Protein AF-B7PV74-F1 (afdb_monomer_lite)

Foldseek 3Di:
DQDDDPRNVVVVVVVVVVVVCVVVVLLVVLVVCLCVVPPDPLPVVLVVLLVLLLVLLVLLLVLLCQCQPAPVDPDPRDVVSNVVSVVSNVVSVSSNLSSVLSNQLSVVVVVPDDPDPVSNVVSVVVSVVVVVVCVVVVVVVLVVCCVPVNDNVSSVVVSVVSVVVSVVSVVVVVVVVVVVVVVVVVVVVVVD

Structure (mmCIF, N/CA/C/O backbone):
data_AF-B7PV74-F1
#
_entry.id   AF-B7PV74-F1
#
loop_
_atom_site.group_PDB
_atom_site.id
_atom_site.type_symbol
_atom_site.label_atom_id
_atom_site.label_alt_id
_atom_site.label_comp_id
_atom_site.label_asym_id
_atom_site.label_entity_id
_atom_site.label_seq_id
_atom_site.pdbx_PDB_ins_code
_atom_site.Cartn_x
_atom_site.Cartn_y
_atom_site.Cartn_z
_atom_site.occupancy
_atom_site.B_iso_or_equiv
_atom_site.auth_seq_id
_atom_site.auth_comp_id
_atom_site.auth_asym_id
_atom_site.auth_atom_id
_atom_site.pdbx_PDB_model_num
ATOM 1 N N . MET A 1 1 ? -22.052 -9.269 22.364 1.00 48.75 1 MET A N 1
ATOM 2 C CA . MET A 1 1 ? -21.437 -9.709 23.635 1.00 48.75 1 MET A CA 1
ATOM 3 C C . MET A 1 1 ? -20.381 -10.741 23.286 1.00 48.75 1 MET A C 1
ATOM 5 O O . MET A 1 1 ? -20.710 -11.711 22.616 1.00 48.75 1 MET A O 1
ATOM 9 N N . CYS A 1 2 ? -19.119 -10.477 23.613 1.00 55.50 2 CYS A N 1
ATOM 10 C CA . CYS A 1 2 ? -17.989 -11.348 23.288 1.00 55.50 2 CYS A CA 1
ATOM 11 C C . CYS A 1 2 ? -18.064 -12.606 24.172 1.00 55.50 2 CYS A C 1
ATOM 13 O O . CYS A 1 2 ? -18.281 -12.456 25.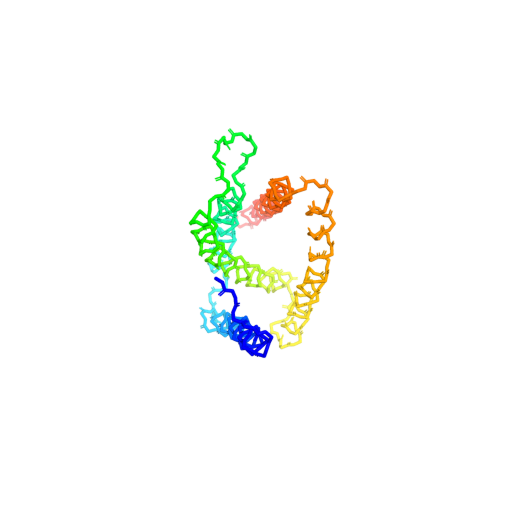377 1.00 55.50 2 CYS A O 1
ATOM 15 N N . PRO A 1 3 ? -17.914 -13.824 23.631 1.00 75.75 3 PRO A N 1
ATOM 16 C CA . PRO A 1 3 ? -17.969 -15.032 24.444 1.00 75.75 3 PRO A CA 1
ATOM 17 C C . PRO A 1 3 ? -16.736 -15.123 25.382 1.00 75.75 3 PRO A C 1
ATOM 19 O O . PRO A 1 3 ? -15.682 -14.574 25.052 1.00 75.75 3 PRO A O 1
ATOM 22 N N . PRO A 1 4 ? -16.832 -15.748 26.572 1.00 79.06 4 PRO A N 1
ATOM 23 C CA . PRO A 1 4 ? -15.793 -15.653 27.602 1.00 79.06 4 PRO A CA 1
ATOM 24 C C . PRO A 1 4 ? -14.456 -16.321 27.233 1.00 79.06 4 PRO A C 1
ATOM 26 O O . PRO A 1 4 ? -14.418 -17.457 26.750 1.00 79.06 4 PRO A O 1
ATOM 29 N N . GLY A 1 5 ? -13.359 -15.629 27.563 1.00 75.00 5 GLY A N 1
ATOM 30 C CA . GLY A 1 5 ? -11.991 -16.140 27.735 1.00 75.00 5 GLY A CA 1
ATOM 31 C C . GLY A 1 5 ? -11.443 -16.993 26.591 1.00 75.00 5 GLY A C 1
ATOM 32 O O . GLY A 1 5 ? -10.850 -16.479 25.646 1.00 75.00 5 GLY A O 1
ATOM 33 N N . ALA A 1 6 ? -11.625 -18.310 26.689 1.00 78.31 6 ALA A N 1
ATOM 34 C CA . ALA A 1 6 ? -11.073 -19.282 25.747 1.00 78.31 6 ALA A CA 1
ATOM 35 C C . ALA A 1 6 ? -11.695 -19.191 24.344 1.00 78.31 6 ALA A C 1
ATOM 37 O O . ALA A 1 6 ? -11.000 -19.376 23.349 1.00 78.31 6 ALA A O 1
ATOM 38 N N . SER A 1 7 ? -12.988 -18.871 24.248 1.00 83.88 7 SER A N 1
ATOM 39 C CA . SER A 1 7 ? -13.685 -18.772 22.956 1.00 83.88 7 SER A CA 1
ATOM 40 C C . SER A 1 7 ? -13.338 -17.478 22.216 1.00 83.88 7 SER A C 1
ATOM 42 O O . SER A 1 7 ? -13.118 -17.509 21.008 1.00 83.88 7 SER A O 1
ATOM 44 N N . PHE A 1 8 ? -13.179 -16.363 22.936 1.00 85.12 8 PHE A N 1
ATOM 45 C CA . PHE A 1 8 ? -12.633 -15.127 22.372 1.00 85.12 8 PHE A CA 1
ATOM 46 C C . PHE A 1 8 ? -11.174 -15.291 21.928 1.00 85.12 8 PHE A C 1
ATOM 48 O O . PHE A 1 8 ? -10.837 -14.907 20.812 1.00 85.12 8 PHE A O 1
ATOM 55 N N . LEU A 1 9 ? -10.324 -15.907 22.759 1.00 85.06 9 LEU A N 1
ATOM 56 C CA . LEU A 1 9 ? -8.925 -16.162 22.410 1.00 85.06 9 LEU A CA 1
ATOM 57 C C . LEU A 1 9 ? -8.809 -17.084 21.187 1.00 85.06 9 LEU A C 1
ATOM 59 O O . LEU A 1 9 ? -8.045 -16.789 20.271 1.00 85.06 9 LEU A O 1
ATOM 63 N N . GLY A 1 10 ? -9.605 -18.157 21.142 1.00 87.50 10 GLY A N 1
ATOM 64 C CA . GLY A 1 10 ? -9.655 -19.073 20.003 1.00 87.50 10 GLY A CA 1
ATOM 65 C C . GLY A 1 10 ? -10.078 -18.376 18.708 1.00 87.50 10 GLY A C 1
ATOM 66 O O . GLY A 1 10 ? -9.405 -18.519 17.689 1.00 87.50 10 GLY A O 1
ATOM 67 N N . LEU A 1 11 ? -11.137 -17.560 18.753 1.00 84.94 11 LEU A N 1
ATOM 68 C CA . LEU A 1 11 ? -11.588 -16.766 17.604 1.00 84.94 11 LEU A CA 1
ATOM 69 C C . LEU A 1 11 ? -10.548 -15.724 17.171 1.00 84.94 11 LEU A C 1
ATOM 71 O O . LEU A 1 11 ? -10.325 -15.550 15.974 1.00 84.94 11 LEU A O 1
ATOM 75 N N . ALA A 1 12 ? -9.883 -15.054 18.113 1.00 84.50 12 ALA A N 1
ATOM 76 C CA . ALA A 1 12 ? -8.851 -14.064 17.813 1.00 84.50 12 ALA A CA 1
ATOM 77 C C . ALA A 1 12 ? -7.628 -14.700 17.135 1.00 84.50 12 ALA A C 1
ATOM 79 O O . ALA A 1 12 ? -7.155 -14.186 16.122 1.00 84.50 12 ALA A O 1
ATOM 80 N N . ILE A 1 13 ? -7.153 -15.842 17.646 1.00 88.25 13 ILE A N 1
ATOM 81 C CA . ILE A 1 13 ? -6.048 -16.597 17.040 1.00 88.25 13 ILE A CA 1
ATOM 82 C C . ILE A 1 13 ? -6.442 -17.074 15.640 1.00 88.25 13 ILE A C 1
ATOM 84 O O . ILE A 1 13 ? -5.689 -16.857 14.694 1.00 88.25 13 ILE A O 1
ATOM 88 N N . ALA A 1 14 ? -7.635 -17.656 15.482 1.00 89.00 14 ALA A N 1
ATOM 89 C CA . ALA A 1 14 ? -8.126 -18.100 14.180 1.00 89.00 14 ALA A CA 1
ATOM 90 C C . ALA A 1 14 ? -8.193 -16.942 13.174 1.00 89.00 14 ALA A C 1
ATOM 92 O O . ALA A 1 14 ? -7.719 -17.071 12.049 1.00 89.00 14 ALA A O 1
ATOM 93 N N . THR A 1 15 ? -8.703 -15.784 13.599 1.00 86.50 15 THR A N 1
ATOM 94 C CA . THR A 1 15 ? -8.790 -14.589 12.750 1.00 86.50 15 THR A CA 1
ATOM 95 C C . THR A 1 15 ? -7.404 -14.103 12.332 1.00 86.50 15 THR A C 1
ATOM 97 O O . THR A 1 15 ? -7.195 -13.819 11.159 1.00 86.50 15 THR A O 1
ATOM 100 N N . ARG A 1 16 ? -6.429 -14.073 13.250 1.00 86.19 16 ARG A N 1
ATOM 101 C CA . ARG A 1 16 ? -5.050 -13.661 12.940 1.00 86.19 16 ARG A CA 1
ATOM 102 C C . ARG A 1 16 ? -4.330 -14.632 12.014 1.00 86.19 16 ARG A C 1
ATOM 104 O O . ARG A 1 16 ? -3.572 -14.193 11.155 1.00 86.19 16 ARG A O 1
ATOM 111 N N . ILE A 1 17 ? -4.581 -15.932 12.154 1.00 90.25 17 ILE A N 1
ATOM 112 C CA . ILE A 1 17 ? -4.057 -16.937 11.223 1.00 90.25 17 ILE A CA 1
ATOM 113 C C . ILE A 1 17 ? -4.659 -16.711 9.834 1.00 90.25 17 ILE A C 1
ATOM 115 O O . ILE A 1 17 ? -3.916 -16.646 8.860 1.00 90.25 17 ILE A O 1
ATOM 119 N N . VAL A 1 18 ? -5.980 -16.538 9.735 1.00 89.75 18 VAL A N 1
ATOM 120 C CA . VAL A 1 18 ? -6.667 -16.304 8.454 1.00 89.75 18 VAL A CA 1
ATOM 121 C C . VAL A 1 18 ? -6.202 -15.002 7.796 1.00 89.75 18 VAL A C 1
ATOM 123 O O . VAL A 1 18 ? -5.916 -14.996 6.603 1.00 89.75 18 VAL A O 1
ATOM 126 N N . GLU A 1 19 ? -6.063 -13.920 8.562 1.00 81.19 19 GLU A N 1
ATOM 127 C CA . GLU A 1 19 ? -5.534 -12.636 8.087 1.00 81.19 19 GLU A CA 1
ATOM 128 C C . GLU A 1 19 ? -4.088 -12.771 7.589 1.00 81.19 19 GLU A C 1
ATOM 130 O O . GLU A 1 19 ? -3.761 -12.302 6.498 1.00 81.19 19 GLU A O 1
ATOM 135 N N . GLY A 1 20 ? -3.229 -13.459 8.350 1.00 81.25 20 GLY A N 1
ATOM 136 C CA . GLY A 1 20 ? -1.836 -13.699 7.975 1.00 81.25 20 GLY A CA 1
ATOM 137 C C . GLY A 1 20 ? -1.708 -14.528 6.696 1.00 81.25 20 GLY A C 1
ATOM 138 O O . GLY A 1 20 ? -0.972 -14.149 5.785 1.00 81.25 20 GLY A O 1
ATOM 139 N N . VAL A 1 21 ? -2.475 -15.617 6.587 1.00 85.81 21 VAL A N 1
ATOM 140 C CA . VAL A 1 21 ? -2.527 -16.462 5.382 1.00 85.81 21 VAL A CA 1
ATOM 141 C C . VAL A 1 21 ? -3.060 -15.674 4.187 1.00 85.81 21 VAL A C 1
ATOM 143 O O . VAL A 1 21 ? -2.482 -15.747 3.104 1.00 85.81 21 VAL A O 1
ATOM 146 N N . GLY A 1 22 ? -4.120 -14.884 4.378 1.00 83.25 22 GLY A N 1
ATOM 147 C CA . GLY A 1 22 ? -4.691 -14.037 3.333 1.00 83.25 22 GLY A CA 1
ATOM 148 C C . GLY A 1 22 ? -3.698 -12.993 2.825 1.00 83.25 22 GLY A C 1
ATOM 149 O O . GLY A 1 22 ? -3.518 -12.852 1.618 1.00 83.25 22 GLY A O 1
ATOM 150 N N . THR A 1 23 ? -2.993 -12.320 3.734 1.00 80.50 23 THR A N 1
ATOM 151 C CA . THR A 1 23 ? -2.001 -11.288 3.392 1.00 80.50 23 THR A CA 1
ATOM 152 C C . THR A 1 23 ? -0.808 -11.883 2.641 1.00 80.50 23 THR A C 1
ATOM 154 O O . THR A 1 23 ? -0.388 -11.339 1.618 1.00 80.50 23 THR A O 1
ATOM 157 N N . ALA A 1 24 ? -0.299 -13.035 3.090 1.00 81.00 24 ALA A N 1
ATOM 158 C CA . ALA A 1 24 ? 0.802 -13.731 2.425 1.00 81.00 24 ALA A CA 1
ATOM 159 C C . ALA A 1 24 ? 0.393 -14.286 1.047 1.00 81.00 24 ALA A C 1
ATOM 161 O O . ALA A 1 24 ? 1.135 -14.151 0.069 1.00 81.00 24 ALA A O 1
ATOM 162 N N . GLY A 1 25 ? -0.803 -14.877 0.951 1.00 82.81 25 GLY A N 1
ATOM 163 C CA . GLY A 1 25 ? -1.360 -15.384 -0.302 1.00 82.81 25 GLY A CA 1
ATOM 164 C C . GLY A 1 25 ? -1.582 -14.269 -1.320 1.00 82.81 25 GLY A C 1
ATOM 165 O O . GLY A 1 25 ? -1.191 -14.408 -2.477 1.00 82.81 25 GLY A O 1
ATOM 166 N N . PHE A 1 26 ? -2.120 -13.133 -0.872 1.00 80.31 26 PHE A N 1
ATOM 167 C CA . PHE A 1 26 ? -2.277 -11.940 -1.694 1.00 80.31 26 PHE A CA 1
ATOM 168 C C . PHE A 1 26 ? -0.928 -11.445 -2.233 1.00 80.31 26 PHE A C 1
ATOM 170 O O . PHE A 1 26 ? -0.778 -11.304 -3.443 1.00 80.31 26 PHE A O 1
ATOM 177 N N . GLN A 1 27 ? 0.084 -11.259 -1.376 1.00 77.19 27 GLN A N 1
ATOM 178 C CA . GLN A 1 27 ? 1.416 -10.820 -1.820 1.00 77.19 27 GLN A CA 1
ATOM 179 C C . GLN A 1 27 ? 2.037 -11.778 -2.848 1.00 77.19 27 GLN A C 1
ATOM 181 O O . GLN A 1 27 ? 2.548 -11.339 -3.877 1.00 77.19 27 GLN A O 1
ATOM 186 N N . THR A 1 28 ? 1.935 -13.087 -2.612 1.00 79.69 28 THR A N 1
ATOM 187 C CA . THR A 1 28 ? 2.502 -14.113 -3.504 1.00 79.69 28 THR A CA 1
ATOM 188 C C . THR A 1 28 ? 1.787 -14.150 -4.859 1.00 79.69 28 THR A C 1
ATOM 190 O O . THR A 1 28 ? 2.433 -14.223 -5.909 1.00 79.69 28 THR A O 1
ATOM 193 N N . ALA A 1 29 ? 0.453 -14.060 -4.853 1.00 81.44 29 ALA A N 1
ATOM 194 C CA . ALA A 1 29 ? -0.353 -14.043 -6.070 1.00 81.44 29 ALA A CA 1
ATOM 195 C C . ALA A 1 29 ? -0.004 -12.839 -6.947 1.00 81.44 29 ALA A C 1
ATOM 197 O O . ALA A 1 29 ? 0.179 -12.986 -8.150 1.00 81.44 29 ALA A O 1
ATOM 198 N N . VAL A 1 30 ? 0.169 -11.665 -6.341 1.00 75.31 30 VAL A N 1
ATOM 199 C CA . VAL A 1 30 ? 0.532 -10.437 -7.051 1.00 75.31 30 VAL A CA 1
ATOM 200 C C . VAL A 1 30 ? 1.881 -10.563 -7.754 1.00 75.31 30 VAL A C 1
ATOM 202 O O . VAL A 1 30 ? 1.980 -10.229 -8.934 1.00 75.31 30 VAL A O 1
ATOM 205 N N . PHE A 1 31 ? 2.904 -11.090 -7.077 1.00 69.00 31 PHE A N 1
ATOM 206 C CA . PHE A 1 31 ? 4.222 -11.303 -7.688 1.00 69.00 31 PHE A CA 1
ATOM 207 C C . PHE A 1 31 ? 4.161 -12.283 -8.860 1.00 69.00 31 PHE A C 1
ATOM 209 O O . PHE A 1 31 ? 4.785 -12.050 -9.894 1.00 69.00 31 PHE A O 1
ATOM 216 N N . THR A 1 32 ? 3.350 -13.333 -8.724 1.00 75.31 32 THR A N 1
ATOM 217 C CA . THR A 1 32 ? 3.135 -14.329 -9.781 1.00 75.31 32 THR A CA 1
ATOM 218 C C . THR A 1 32 ? 2.392 -13.732 -10.977 1.00 75.31 32 THR A C 1
ATOM 220 O O . THR A 1 32 ? 2.793 -13.954 -12.114 1.00 75.31 32 THR A O 1
ATOM 223 N N . ILE A 1 33 ? 1.343 -12.939 -10.737 1.00 74.50 33 ILE A N 1
ATOM 224 C CA . ILE A 1 33 ? 0.564 -12.277 -11.792 1.00 74.50 33 ILE A CA 1
ATOM 225 C C . ILE A 1 33 ? 1.445 -11.298 -12.568 1.00 74.50 33 ILE A C 1
ATOM 227 O O . ILE A 1 33 ? 1.447 -11.326 -13.791 1.00 74.50 33 ILE A O 1
ATOM 231 N N . ILE A 1 34 ? 2.244 -10.473 -11.885 1.00 67.62 34 ILE A N 1
ATOM 232 C CA . ILE A 1 34 ? 3.149 -9.528 -12.558 1.00 67.62 34 ILE A CA 1
ATOM 233 C C . ILE A 1 34 ? 4.178 -10.276 -13.416 1.00 67.62 34 ILE A C 1
ATOM 235 O O . ILE A 1 34 ? 4.435 -9.862 -14.546 1.00 67.62 34 ILE A O 1
ATOM 239 N N . ALA A 1 35 ? 4.741 -11.372 -12.900 1.00 66.19 35 ALA A N 1
ATOM 240 C CA . ALA A 1 35 ? 5.688 -12.199 -13.643 1.00 66.19 35 ALA A CA 1
ATOM 241 C C . ALA A 1 35 ? 5.046 -12.885 -14.864 1.00 66.19 35 ALA A C 1
ATOM 243 O O . ALA A 1 35 ? 5.714 -13.074 -15.876 1.00 66.19 35 ALA A O 1
ATOM 244 N N . ALA A 1 36 ? 3.760 -13.242 -14.784 1.00 69.31 36 ALA A N 1
ATOM 245 C CA . ALA A 1 36 ? 3.033 -13.912 -15.860 1.00 69.31 36 ALA A CA 1
ATOM 246 C C . ALA A 1 36 ? 2.489 -12.952 -16.936 1.00 69.31 36 ALA A C 1
ATOM 248 O O . ALA A 1 36 ? 2.461 -13.310 -18.110 1.00 69.31 36 ALA A O 1
ATOM 249 N N . GLU A 1 37 ? 2.055 -11.747 -16.556 1.00 69.94 37 GLU A N 1
ATOM 250 C CA . GLU A 1 37 ? 1.377 -10.791 -17.448 1.00 69.94 37 GLU A CA 1
ATOM 251 C C . GLU A 1 37 ? 2.355 -10.036 -18.366 1.00 69.94 37 GLU A C 1
ATOM 253 O O . GLU A 1 37 ? 1.984 -9.587 -19.450 1.00 69.94 37 GLU A O 1
ATOM 258 N N . PHE A 1 38 ? 3.622 -9.891 -17.959 1.00 63.31 38 PHE A N 1
ATOM 259 C CA . PHE A 1 38 ? 4.599 -9.066 -18.680 1.00 63.31 38 PHE A CA 1
ATOM 260 C C . PHE A 1 38 ? 5.866 -9.817 -19.111 1.00 63.31 38 PHE A C 1
ATOM 262 O O . PHE A 1 38 ? 6.957 -9.418 -18.709 1.00 63.31 38 PHE A O 1
ATOM 269 N N . PRO A 1 39 ? 5.764 -10.854 -19.965 1.00 58.81 39 PRO A N 1
ATOM 270 C CA . PRO A 1 39 ? 6.944 -11.545 -20.472 1.00 58.81 39 PRO A CA 1
ATOM 271 C C . PRO A 1 39 ? 7.718 -10.742 -21.537 1.00 58.81 39 PRO A C 1
ATOM 273 O O . PRO A 1 39 ? 8.935 -10.858 -21.581 1.00 58.81 39 PRO A O 1
ATOM 276 N N . GLU A 1 40 ? 7.065 -9.910 -22.371 1.00 59.28 40 GLU A N 1
ATOM 277 C CA . GLU A 1 40 ? 7.760 -9.212 -23.484 1.00 59.28 40 GLU A CA 1
ATOM 278 C C . GLU A 1 40 ? 7.372 -7.732 -23.726 1.00 59.28 40 GLU A C 1
ATOM 280 O O . GLU A 1 40 ? 8.167 -6.984 -24.291 1.00 59.28 40 GLU A O 1
ATOM 285 N N . ASN A 1 41 ? 6.205 -7.242 -23.274 1.00 58.97 41 ASN A N 1
ATOM 286 C CA . ASN A 1 41 ? 5.748 -5.862 -23.547 1.00 58.97 41 ASN A CA 1
ATOM 287 C C . ASN A 1 41 ? 5.807 -4.955 -22.301 1.00 58.97 41 ASN A C 1
ATOM 289 O O . ASN A 1 41 ? 4.801 -4.610 -21.678 1.00 58.97 41 ASN A O 1
ATOM 293 N N . LEU A 1 42 ? 7.029 -4.562 -21.935 1.00 58.38 42 LEU A N 1
ATOM 294 C CA . LEU A 1 42 ? 7.343 -3.859 -20.683 1.00 58.38 42 LEU A CA 1
ATOM 295 C C . LEU A 1 42 ? 6.920 -2.372 -20.672 1.00 58.38 42 LEU A C 1
ATOM 297 O O . LEU A 1 42 ? 6.606 -1.819 -19.615 1.00 58.38 42 LEU A O 1
ATOM 301 N N . ALA A 1 43 ? 6.865 -1.719 -21.838 1.00 56.81 43 ALA A N 1
ATOM 302 C CA . ALA A 1 43 ? 6.656 -0.269 -21.942 1.00 56.81 43 ALA A CA 1
ATOM 303 C C . ALA A 1 43 ? 5.189 0.177 -21.773 1.00 56.81 43 ALA A C 1
ATOM 305 O O . ALA A 1 43 ? 4.917 1.179 -21.112 1.00 56.81 43 ALA A O 1
ATOM 306 N N . THR A 1 44 ? 4.225 -0.551 -22.344 1.00 63.94 44 THR A N 1
ATOM 307 C CA . THR A 1 44 ? 2.785 -0.257 -22.191 1.00 63.94 44 THR A CA 1
ATOM 308 C C . THR A 1 44 ? 2.330 -0.526 -20.769 1.00 63.94 44 THR A C 1
ATOM 310 O O . THR A 1 44 ? 1.676 0.307 -20.146 1.00 63.94 44 THR A O 1
ATOM 313 N N . ALA A 1 45 ? 2.766 -1.656 -20.227 1.00 65.19 45 ALA A N 1
ATOM 314 C CA . ALA A 1 45 ? 2.549 -2.053 -18.853 1.00 65.19 45 ALA A CA 1
ATOM 315 C C . ALA A 1 45 ? 2.910 -0.946 -17.854 1.00 65.19 45 ALA A C 1
ATOM 317 O O . ALA A 1 45 ? 2.141 -0.632 -16.944 1.00 65.19 45 ALA A O 1
ATOM 318 N N . TYR A 1 46 ? 4.088 -0.343 -18.039 1.00 66.94 46 TYR A N 1
ATOM 319 C CA . TYR A 1 46 ? 4.622 0.718 -17.192 1.00 66.94 46 TYR A CA 1
ATOM 320 C C . TYR A 1 46 ? 3.685 1.918 -17.070 1.00 66.94 46 TYR A C 1
ATOM 322 O O . TYR A 1 46 ? 3.456 2.408 -15.964 1.00 66.94 46 TYR A O 1
ATOM 330 N N . TYR A 1 47 ? 3.131 2.365 -18.198 1.00 66.62 47 TYR A N 1
ATOM 331 C CA . TYR A 1 47 ? 2.239 3.517 -18.233 1.00 66.62 47 TYR A CA 1
ATOM 332 C C . TYR A 1 47 ? 0.955 3.243 -17.442 1.00 66.62 47 TYR A C 1
ATOM 334 O O . TYR A 1 47 ? 0.598 4.019 -16.557 1.00 66.62 47 TYR A O 1
ATOM 342 N N . TYR A 1 48 ? 0.327 2.085 -17.665 1.00 73.50 48 TYR A N 1
ATOM 343 C CA . TYR A 1 48 ? -0.890 1.706 -16.945 1.00 73.50 48 TYR A CA 1
ATOM 344 C C . TYR A 1 48 ? -0.660 1.530 -15.442 1.00 73.50 48 TYR A C 1
ATOM 346 O O . TYR A 1 48 ? -1.507 1.917 -14.647 1.00 73.50 48 TYR A O 1
ATOM 354 N N . THR A 1 49 ? 0.490 1.004 -15.021 1.00 78.38 49 THR A N 1
ATOM 355 C CA . THR A 1 49 ? 0.773 0.788 -13.595 1.00 78.38 49 THR A CA 1
ATOM 356 C C . THR A 1 49 ? 0.853 2.085 -12.791 1.00 78.38 49 THR A C 1
ATOM 358 O O . THR A 1 49 ? 0.405 2.109 -11.647 1.00 78.38 49 THR A O 1
ATOM 361 N N . LYS A 1 50 ? 1.377 3.173 -13.368 1.00 78.75 50 LYS A N 1
ATOM 362 C CA . LYS A 1 50 ? 1.451 4.470 -12.675 1.00 78.75 50 LYS A CA 1
ATOM 363 C C . LYS A 1 50 ? 0.077 5.113 -12.516 1.00 78.75 50 LYS A C 1
ATOM 365 O O . LYS A 1 50 ? -0.258 5.561 -11.423 1.00 78.75 50 LYS A O 1
ATOM 370 N N . GLU A 1 51 ? -0.736 5.079 -13.567 1.00 80.69 51 GLU A N 1
ATOM 371 C CA . GLU A 1 51 ? -2.113 5.581 -13.519 1.00 80.69 51 GLU A CA 1
ATOM 372 C C . GLU A 1 51 ? -2.975 4.762 -12.544 1.00 80.69 51 GLU A C 1
ATOM 374 O O . GLU A 1 51 ? -3.683 5.324 -11.708 1.00 80.69 51 GLU A O 1
ATOM 379 N N . LEU A 1 52 ? -2.851 3.430 -12.564 1.00 84.75 52 LEU A N 1
ATOM 380 C CA . LEU A 1 52 ? -3.556 2.543 -11.633 1.00 84.75 52 LEU A CA 1
ATOM 381 C C . LEU A 1 52 ? -3.137 2.768 -10.175 1.00 84.75 52 LEU A C 1
ATOM 383 O O . LEU A 1 52 ? -3.989 2.686 -9.292 1.00 84.75 52 LEU A O 1
ATOM 387 N N . ALA A 1 53 ? -1.867 3.097 -9.913 1.00 86.12 53 ALA A N 1
ATOM 388 C CA . ALA A 1 53 ? -1.412 3.459 -8.572 1.00 86.12 53 ALA A CA 1
ATOM 389 C C . ALA A 1 53 ? -2.123 4.720 -8.064 1.00 86.12 53 ALA A C 1
ATOM 391 O O . ALA A 1 53 ? -2.623 4.733 -6.942 1.00 86.12 53 ALA A O 1
ATOM 392 N N . ILE A 1 54 ? -2.220 5.761 -8.897 1.00 85.75 54 ILE A N 1
ATOM 393 C CA . ILE A 1 54 ? -2.900 7.011 -8.532 1.00 85.75 54 ILE A CA 1
ATOM 394 C C . ILE A 1 54 ? -4.386 6.743 -8.276 1.00 85.75 54 ILE A C 1
ATOM 396 O O . ILE A 1 54 ? -4.913 7.163 -7.246 1.00 85.75 54 ILE A O 1
ATOM 400 N N . VAL A 1 55 ? -5.050 5.985 -9.155 1.00 89.69 55 VAL A N 1
ATOM 401 C CA . VAL A 1 55 ? -6.458 5.599 -8.974 1.00 89.69 55 VAL A CA 1
ATOM 402 C C . VAL A 1 55 ? -6.648 4.822 -7.666 1.00 89.69 55 VAL A C 1
ATOM 404 O O . VAL A 1 55 ? -7.521 5.176 -6.873 1.00 89.69 55 VAL A O 1
ATOM 407 N N . ALA A 1 56 ? -5.803 3.831 -7.375 1.00 90.06 56 ALA A N 1
ATOM 408 C CA . ALA A 1 56 ? -5.868 3.065 -6.129 1.00 90.06 56 ALA A CA 1
ATOM 409 C C . ALA A 1 56 ? -5.681 3.951 -4.883 1.00 90.06 56 ALA A C 1
ATOM 411 O O . ALA A 1 56 ? -6.444 3.834 -3.921 1.00 90.06 56 ALA A O 1
ATOM 412 N N . CYS A 1 57 ? -4.747 4.906 -4.921 1.00 88.31 57 CYS A N 1
ATOM 413 C CA . CYS A 1 57 ? -4.552 5.862 -3.832 1.00 88.31 57 CYS A CA 1
ATOM 414 C C . CYS A 1 57 ? -5.750 6.814 -3.656 1.00 88.31 57 CYS A C 1
ATOM 416 O O . CYS A 1 57 ? -6.132 7.114 -2.527 1.00 88.31 57 CYS A O 1
ATOM 418 N N . THR A 1 58 ? -6.415 7.246 -4.735 1.00 89.00 58 THR A N 1
ATOM 419 C CA . THR A 1 58 ? -7.643 8.060 -4.609 1.00 89.00 58 THR A CA 1
ATOM 420 C C . THR A 1 58 ? -8.799 7.280 -3.975 1.00 89.00 58 THR A C 1
ATOM 422 O O . THR A 1 58 ? -9.539 7.833 -3.157 1.00 89.00 58 THR A O 1
ATOM 425 N N . ILE A 1 59 ? -8.916 5.982 -4.279 1.00 90.81 59 ILE A N 1
ATOM 426 C CA . ILE A 1 59 ? -9.885 5.077 -3.645 1.00 90.81 59 ILE A CA 1
ATOM 427 C C . ILE A 1 59 ? -9.570 4.925 -2.148 1.00 90.81 59 ILE A C 1
ATOM 429 O O . ILE A 1 59 ? -10.482 4.985 -1.318 1.00 90.81 59 ILE A O 1
ATOM 433 N N . LEU A 1 60 ? -8.289 4.810 -1.780 1.00 91.00 60 LEU A N 1
ATOM 434 C CA . LEU A 1 60 ? -7.852 4.783 -0.380 1.00 91.00 60 LEU A CA 1
ATOM 435 C C . LEU A 1 60 ? -8.201 6.080 0.358 1.00 91.00 60 LEU A C 1
ATOM 437 O O . LEU A 1 60 ? -8.783 6.016 1.442 1.00 91.00 60 LEU A O 1
ATOM 441 N N . CYS A 1 61 ? -7.948 7.251 -0.231 1.00 88.50 61 CYS A N 1
ATOM 442 C CA . CYS A 1 61 ? -8.352 8.527 0.363 1.00 88.50 61 CYS A CA 1
ATOM 443 C C . CYS A 1 61 ? -9.865 8.600 0.601 1.00 88.50 61 CYS A C 1
ATOM 445 O O . CYS A 1 61 ? -10.292 9.013 1.679 1.00 88.50 61 CYS A O 1
ATOM 447 N N . ALA A 1 62 ? -10.678 8.156 -0.364 1.00 88.00 62 ALA A N 1
ATOM 448 C CA . ALA A 1 62 ? -12.128 8.100 -0.198 1.00 88.00 62 ALA A CA 1
ATOM 449 C C . ALA A 1 62 ? -12.525 7.172 0.964 1.00 88.00 62 ALA A C 1
ATOM 451 O O . ALA A 1 62 ? -13.346 7.546 1.802 1.00 88.00 62 ALA A O 1
ATOM 452 N N . SER A 1 63 ? -11.895 5.998 1.070 1.00 87.94 63 SER A N 1
ATOM 453 C CA . SER A 1 63 ? -12.147 5.056 2.166 1.00 87.94 63 SER A CA 1
ATOM 454 C C . SER A 1 63 ? -11.764 5.618 3.542 1.00 87.94 63 SER A C 1
ATOM 456 O O . SER A 1 63 ? -12.534 5.477 4.489 1.00 87.94 63 SER A O 1
ATOM 458 N N . LEU A 1 64 ? -10.639 6.333 3.658 1.00 86.56 64 LEU A N 1
ATOM 459 C CA . LEU A 1 64 ? -10.199 6.967 4.907 1.00 86.56 64 LEU A CA 1
ATOM 460 C C . LEU A 1 64 ? -11.101 8.137 5.321 1.00 86.56 64 LEU A C 1
ATOM 462 O O . LEU A 1 64 ? -11.323 8.342 6.515 1.00 86.56 64 LEU A O 1
ATOM 466 N N . LEU A 1 65 ? -11.677 8.855 4.351 1.00 84.19 65 LEU A N 1
ATOM 467 C CA . LEU A 1 65 ? -12.675 9.900 4.595 1.00 84.19 65 LEU A CA 1
ATOM 468 C C . LEU A 1 65 ? -13.978 9.327 5.190 1.00 84.19 65 LEU A C 1
ATOM 470 O O . LEU A 1 65 ? -14.639 9.985 5.994 1.00 84.19 65 LEU A O 1
ATOM 474 N N . LEU A 1 66 ? -14.338 8.101 4.791 1.00 81.62 66 LEU A N 1
ATOM 475 C CA . LEU A 1 66 ? -15.499 7.346 5.281 1.00 81.62 66 LEU A CA 1
ATOM 476 C C . LEU A 1 66 ? -15.232 6.635 6.623 1.00 81.62 66 LEU A C 1
ATOM 478 O O . LEU A 1 66 ? -16.161 6.473 7.417 1.00 81.62 66 LEU A O 1
ATOM 482 N N . LEU A 1 67 ? -13.985 6.218 6.884 1.00 82.50 67 LEU A N 1
ATOM 483 C CA . LEU A 1 67 ? -13.586 5.439 8.066 1.00 82.50 67 LEU A CA 1
ATOM 484 C C . LEU A 1 67 ? -13.744 6.229 9.373 1.00 82.50 67 LEU A C 1
ATOM 486 O O . LEU A 1 67 ? -14.270 5.716 10.359 1.00 82.50 67 LEU A O 1
ATOM 490 N N . GLY A 1 68 ? -13.322 7.490 9.371 1.00 73.88 68 GLY A N 1
ATOM 491 C CA . GLY A 1 68 ? -13.647 8.452 10.414 1.00 73.88 68 GLY A CA 1
ATOM 492 C C . GLY A 1 68 ? -14.194 9.692 9.726 1.00 73.88 68 GLY A C 1
ATOM 493 O O . GLY A 1 68 ? -13.395 10.384 9.093 1.00 73.88 68 GLY A O 1
ATOM 494 N N . PRO A 1 69 ? -15.514 9.972 9.800 1.00 64.25 69 PRO A N 1
ATOM 495 C CA . PRO A 1 69 ? -16.097 11.098 9.090 1.00 64.25 69 PRO A CA 1
ATOM 496 C C . PRO A 1 69 ? -15.311 12.347 9.466 1.00 64.25 69 PRO A C 1
ATOM 498 O O . PRO A 1 69 ? -15.199 12.676 10.656 1.00 64.25 69 PRO A O 1
ATOM 501 N N . ALA A 1 70 ? -14.719 12.988 8.452 1.00 63.38 70 ALA A N 1
ATOM 502 C CA . ALA A 1 70 ? -13.903 14.181 8.627 1.00 63.38 70 ALA A CA 1
ATOM 503 C C . ALA A 1 70 ? -14.623 15.151 9.580 1.00 63.38 70 ALA A C 1
ATOM 505 O O . ALA A 1 70 ? -15.854 15.199 9.576 1.00 63.38 70 ALA A O 1
ATOM 506 N N . PRO A 1 71 ? -13.914 15.924 10.415 1.00 60.09 71 PRO A N 1
ATOM 507 C CA . PRO A 1 71 ? -14.539 16.816 11.396 1.00 60.09 71 PRO A CA 1
ATOM 508 C C . PRO A 1 71 ? -15.526 17.825 10.791 1.00 60.09 71 PRO A C 1
ATOM 510 O O . PRO A 1 71 ? -16.350 18.378 11.509 1.00 60.09 71 PRO A O 1
ATOM 513 N N . PHE A 1 72 ? -15.484 18.008 9.470 1.00 62.78 72 PHE A N 1
ATOM 514 C CA . PHE A 1 72 ? -16.421 18.798 8.675 1.00 62.78 72 PHE A CA 1
ATOM 515 C C . PHE A 1 72 ? -17.782 18.116 8.410 1.00 62.78 72 PHE A C 1
ATOM 517 O O . PHE A 1 72 ? -18.726 18.785 8.003 1.00 62.78 72 PHE A O 1
ATOM 524 N N . LEU A 1 73 ? -17.911 16.805 8.642 1.00 60.41 73 LEU A N 1
ATOM 525 C CA . LEU A 1 73 ? -19.147 16.025 8.523 1.00 60.41 73 LEU A CA 1
ATOM 526 C C . LEU A 1 73 ? -19.712 15.712 9.928 1.00 60.41 73 LEU A C 1
ATOM 528 O O . LEU A 1 73 ? -19.147 14.875 10.646 1.00 60.41 73 LEU A O 1
ATOM 532 N N . PRO A 1 74 ? -20.845 16.319 10.335 1.00 63.47 74 PRO A N 1
ATOM 533 C CA . PRO A 1 74 ? -21.476 16.120 11.647 1.00 63.47 74 PRO A CA 1
ATOM 534 C C . PRO A 1 74 ? -22.254 14.790 11.748 1.00 63.47 74 PRO A C 1
ATOM 536 O O . PRO A 1 74 ? -23.369 14.738 12.254 1.00 63.47 74 PRO A O 1
ATOM 539 N N . MET A 1 75 ? -21.678 13.691 11.257 1.00 61.12 75 MET A N 1
ATOM 540 C CA . MET A 1 75 ? -22.248 12.342 11.355 1.00 61.12 75 MET A CA 1
ATOM 541 C C . MET A 1 75 ? -21.576 11.577 12.500 1.00 61.12 75 MET A C 1
ATOM 543 O O . MET A 1 75 ? -20.346 11.548 12.526 1.00 61.12 75 MET A O 1
ATOM 547 N N . PRO A 1 76 ? -22.305 10.949 13.438 1.00 66.62 76 PRO A N 1
ATOM 548 C CA . PRO A 1 76 ? -21.699 10.091 14.457 1.00 66.62 76 PRO A CA 1
ATOM 549 C C . PRO A 1 76 ? -21.006 8.878 13.813 1.00 66.62 76 PRO A C 1
ATOM 551 O O . PRO A 1 76 ? -21.440 8.384 12.774 1.00 66.62 76 PRO A O 1
ATOM 554 N N . THR A 1 77 ? -19.919 8.394 14.420 1.00 65.88 77 THR A N 1
ATOM 555 C CA . THR A 1 77 ? -19.187 7.197 13.969 1.00 65.88 77 THR A CA 1
ATOM 556 C C . THR A 1 77 ? -20.076 5.964 14.106 1.00 65.88 77 THR A C 1
ATOM 558 O O . THR A 1 77 ? -20.205 5.400 15.193 1.00 65.88 77 THR A O 1
ATOM 561 N N . ALA A 1 78 ? -20.722 5.568 13.012 1.00 76.12 78 ALA A N 1
ATOM 562 C CA . ALA A 1 78 ? -21.590 4.405 12.964 1.00 76.12 78 ALA A CA 1
ATOM 563 C C . ALA A 1 78 ? -20.816 3.183 12.457 1.00 76.12 78 ALA A C 1
ATOM 565 O O . ALA A 1 78 ? -20.033 3.266 11.517 1.00 76.12 78 AL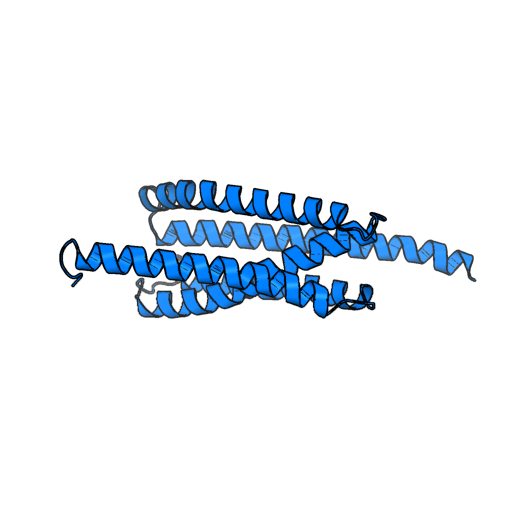A A O 1
ATOM 566 N N . VAL A 1 79 ? -21.061 2.015 13.050 1.00 81.50 79 VAL A N 1
ATOM 567 C CA . VAL A 1 79 ? -20.316 0.788 12.715 1.00 81.50 79 VAL A CA 1
ATOM 568 C C . VAL A 1 79 ? -20.495 0.393 11.242 1.00 81.50 79 VAL A C 1
ATOM 570 O O . VAL A 1 79 ? -19.561 -0.096 10.614 1.00 81.50 79 VAL A O 1
ATOM 573 N N . TRP A 1 80 ? -21.667 0.661 10.657 1.00 82.00 80 TRP A N 1
ATOM 574 C CA . TRP A 1 80 ? -21.940 0.348 9.251 1.00 82.00 80 TRP A CA 1
ATOM 575 C C . TRP A 1 80 ? -21.044 1.139 8.285 1.00 82.00 80 TRP A C 1
ATOM 577 O O . TRP A 1 80 ? -20.604 0.583 7.281 1.00 82.00 80 TRP A O 1
ATOM 587 N N . SER A 1 81 ? -20.722 2.405 8.589 1.00 81.44 81 SER A N 1
ATOM 588 C CA . SER A 1 81 ? -19.861 3.216 7.720 1.00 81.44 81 SER A CA 1
ATOM 589 C C . SER A 1 81 ? -18.424 2.706 7.757 1.00 81.44 81 SER A C 1
ATOM 591 O O . SER A 1 81 ? -17.760 2.667 6.726 1.00 81.44 81 SER A O 1
ATOM 593 N N . VAL A 1 82 ? -17.978 2.224 8.921 1.00 84.50 82 VAL A N 1
ATOM 594 C CA . VAL A 1 82 ? -16.670 1.583 9.096 1.00 84.50 82 VAL A CA 1
ATOM 595 C C . VAL A 1 82 ? -16.579 0.284 8.290 1.00 84.50 82 VAL A C 1
ATOM 597 O O . VAL A 1 82 ? -15.565 0.052 7.643 1.00 84.50 82 VAL A O 1
ATOM 600 N N . MET A 1 83 ? -17.633 -0.540 8.260 1.00 86.62 83 MET A N 1
ATOM 601 C CA . MET A 1 83 ? -17.644 -1.772 7.453 1.00 86.62 83 MET A CA 1
ATOM 602 C C . MET A 1 83 ? -17.487 -1.480 5.956 1.00 86.62 83 MET A C 1
ATOM 604 O O . MET A 1 83 ? -16.670 -2.108 5.285 1.00 86.62 83 MET A O 1
ATOM 608 N N . VAL A 1 84 ? -18.236 -0.500 5.440 1.00 87.38 84 VAL A N 1
ATOM 609 C CA . VAL A 1 84 ? -18.138 -0.081 4.032 1.00 87.38 84 VAL A CA 1
ATOM 610 C C . VAL A 1 84 ? -16.761 0.519 3.739 1.00 87.38 84 VAL A C 1
ATOM 612 O O . VAL A 1 84 ? -16.145 0.175 2.733 1.00 87.38 84 VAL A O 1
ATOM 615 N N . ALA A 1 85 ? -16.242 1.361 4.636 1.00 89.12 85 ALA A N 1
ATOM 616 C CA . ALA A 1 85 ? -14.914 1.949 4.504 1.00 89.12 85 ALA A CA 1
ATOM 617 C C . ALA A 1 85 ? -13.813 0.882 4.455 1.00 89.12 85 ALA A C 1
ATOM 619 O O . ALA A 1 85 ? -12.956 0.947 3.582 1.00 89.12 85 ALA A O 1
ATOM 620 N N . LEU A 1 86 ? -13.856 -0.125 5.333 1.00 87.31 86 LEU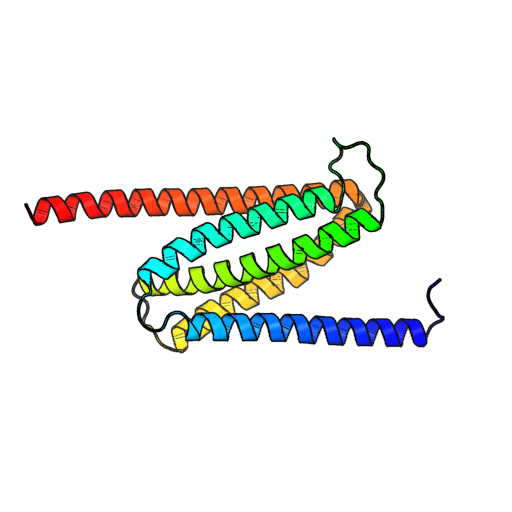 A N 1
ATOM 621 C CA . LEU A 1 86 ? -12.881 -1.220 5.364 1.00 87.31 86 LEU A CA 1
ATOM 622 C C . LEU A 1 86 ? -12.933 -2.089 4.103 1.00 87.31 86 LEU A C 1
ATOM 624 O O . LEU A 1 86 ? -11.885 -2.499 3.607 1.00 87.31 86 LEU A O 1
ATOM 628 N N . ALA A 1 87 ? -14.127 -2.337 3.555 1.00 89.88 87 ALA A N 1
ATOM 629 C CA . ALA A 1 87 ? -14.262 -3.054 2.290 1.00 89.88 87 ALA A CA 1
ATOM 630 C C . ALA A 1 87 ? -13.577 -2.289 1.146 1.00 89.88 87 ALA A C 1
ATOM 632 O O . ALA A 1 87 ? -12.751 -2.855 0.432 1.00 89.88 87 ALA A O 1
ATOM 633 N N . ILE A 1 88 ? -13.856 -0.987 1.014 1.00 90.00 88 ILE A N 1
ATOM 634 C CA . ILE A 1 88 ? -13.239 -0.128 -0.011 1.00 90.00 88 ILE A CA 1
ATOM 635 C C . ILE A 1 88 ? -11.725 -0.001 0.222 1.00 90.00 88 ILE A C 1
ATOM 637 O O . ILE A 1 88 ? -10.949 -0.062 -0.731 1.00 90.00 88 ILE A O 1
ATOM 641 N N . PHE A 1 89 ? -11.299 0.122 1.481 1.00 90.12 89 PHE A N 1
ATOM 642 C CA . PHE A 1 89 ? -9.890 0.190 1.861 1.00 90.12 89 PHE A CA 1
ATOM 643 C C . PHE A 1 89 ? -9.129 -1.062 1.414 1.00 90.12 89 PHE A C 1
ATOM 645 O O . PHE A 1 89 ? -8.043 -0.932 0.861 1.00 90.12 89 PHE A O 1
ATOM 652 N N . GLY A 1 90 ? -9.709 -2.258 1.572 1.00 87.31 90 GLY A N 1
ATOM 653 C CA . GLY A 1 90 ? -9.098 -3.508 1.107 1.00 87.31 90 GLY A CA 1
ATOM 654 C C . GLY A 1 90 ? -8.903 -3.563 -0.413 1.00 87.31 90 GLY A C 1
ATOM 655 O O . GLY A 1 90 ? -7.843 -3.970 -0.891 1.00 87.31 90 GLY A O 1
ATOM 656 N N . PHE A 1 91 ? -9.887 -3.090 -1.187 1.00 86.06 91 PHE A N 1
ATOM 657 C CA . PHE A 1 91 ? -9.745 -2.974 -2.644 1.00 86.06 91 PHE A CA 1
ATOM 658 C C . PHE A 1 91 ? -8.645 -1.978 -3.034 1.00 86.06 91 PHE A C 1
ATOM 660 O O . PHE A 1 91 ? -7.812 -2.275 -3.892 1.00 86.06 91 PHE A O 1
ATOM 667 N N . GLY A 1 92 ? -8.612 -0.815 -2.379 1.00 86.56 92 GLY A N 1
ATOM 668 C CA . GLY A 1 92 ? -7.595 0.206 -2.616 1.00 86.56 92 GLY A CA 1
ATOM 669 C C . GLY A 1 92 ? -6.186 -0.262 -2.239 1.00 86.56 92 GLY A C 1
ATOM 670 O O . GLY A 1 92 ? -5.262 -0.141 -3.041 1.00 86.56 92 GLY A O 1
ATOM 671 N N . SER A 1 93 ? -6.015 -0.873 -1.061 1.00 86.25 93 SER A N 1
ATOM 672 C CA . SER A 1 93 ? -4.710 -1.344 -0.581 1.00 86.25 93 SER A CA 1
ATOM 673 C C . SER A 1 93 ? -4.128 -2.416 -1.492 1.00 86.25 93 SER A C 1
ATOM 675 O O . SER A 1 93 ? -2.923 -2.419 -1.748 1.00 86.25 93 SER A O 1
ATOM 677 N N . GLY A 1 94 ? -4.982 -3.302 -2.017 1.00 83.12 94 GLY A N 1
ATOM 678 C CA . GLY A 1 94 ? -4.560 -4.319 -2.967 1.00 83.12 94 GLY A CA 1
ATOM 679 C C . GLY A 1 94 ? -3.970 -3.705 -4.237 1.00 83.12 94 GLY A C 1
ATOM 680 O O . GLY A 1 94 ? -2.855 -4.050 -4.630 1.00 83.12 94 GLY A O 1
ATOM 681 N N . GLY A 1 95 ? -4.673 -2.736 -4.831 1.00 83.25 95 GLY A N 1
ATOM 682 C CA . GLY A 1 95 ? -4.201 -2.022 -6.019 1.00 83.25 95 GLY A CA 1
ATOM 683 C C . GLY A 1 95 ? -2.883 -1.282 -5.783 1.00 83.25 95 GLY A C 1
ATOM 684 O O . GLY A 1 95 ? -1.956 -1.399 -6.588 1.00 83.25 95 GLY A O 1
ATOM 685 N N . THR A 1 96 ? -2.754 -0.581 -4.656 1.00 85.88 96 THR A N 1
ATOM 686 C CA . THR A 1 96 ? -1.553 0.204 -4.341 1.00 85.88 96 THR A CA 1
ATOM 687 C C . THR A 1 96 ? -0.320 -0.674 -4.145 1.00 85.88 96 THR A C 1
ATOM 689 O O . THR A 1 96 ? 0.749 -0.340 -4.660 1.00 85.88 96 THR A O 1
ATOM 692 N N . ILE A 1 97 ? -0.449 -1.815 -3.457 1.00 84.75 97 ILE A N 1
ATOM 693 C CA . ILE A 1 97 ? 0.666 -2.753 -3.243 1.00 84.75 97 ILE A CA 1
ATOM 694 C C . ILE A 1 97 ? 1.143 -3.329 -4.582 1.00 84.75 97 ILE A C 1
ATOM 696 O O . ILE A 1 97 ? 2.341 -3.297 -4.865 1.00 84.75 97 ILE A O 1
ATOM 700 N N . VAL A 1 98 ? 0.215 -3.785 -5.430 1.00 83.06 98 VAL A N 1
ATOM 701 C CA . VAL A 1 98 ? 0.522 -4.335 -6.763 1.00 83.06 98 VAL A CA 1
ATOM 702 C C . VAL A 1 98 ? 1.242 -3.311 -7.626 1.00 83.06 98 VAL A C 1
ATOM 704 O O . VAL A 1 98 ? 2.297 -3.600 -8.194 1.00 83.06 98 VAL A O 1
ATOM 707 N N . CYS A 1 99 ? 0.680 -2.105 -7.723 1.00 84.81 99 CYS A N 1
ATOM 708 C CA . CYS A 1 99 ? 1.191 -1.099 -8.640 1.00 84.81 99 CYS A 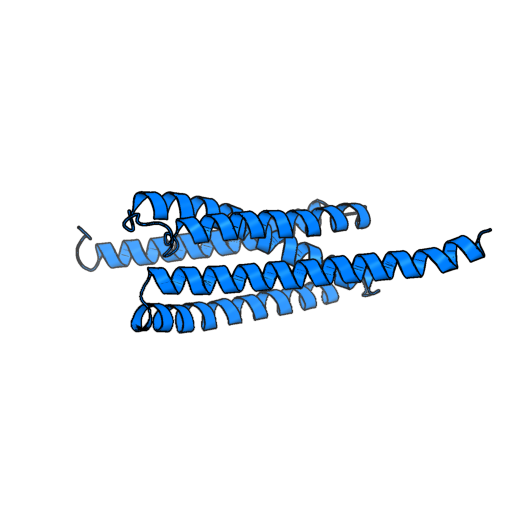CA 1
ATOM 709 C C . CYS A 1 99 ? 2.535 -0.532 -8.174 1.00 84.81 99 CYS A C 1
ATOM 711 O O . CYS A 1 99 ? 3.426 -0.326 -8.996 1.00 84.81 99 CYS A O 1
ATOM 713 N N . SER A 1 100 ? 2.716 -0.345 -6.863 1.00 84.81 100 SER A N 1
ATOM 714 C CA . SER A 1 100 ? 3.994 0.101 -6.294 1.00 84.81 100 SER A CA 1
ATOM 715 C C . SER A 1 100 ? 5.094 -0.924 -6.542 1.00 84.81 100 SER A C 1
ATOM 717 O O . SER A 1 100 ? 6.202 -0.563 -6.939 1.00 84.81 100 SER A O 1
ATOM 719 N N . PHE A 1 101 ? 4.777 -2.209 -6.364 1.00 80.94 101 PHE A N 1
ATOM 720 C CA . PHE A 1 101 ? 5.726 -3.285 -6.603 1.00 80.94 101 PHE A CA 1
ATOM 721 C C . PHE A 1 101 ? 6.096 -3.380 -8.088 1.00 80.94 101 PHE A C 1
ATOM 723 O O . PHE A 1 101 ? 7.266 -3.236 -8.436 1.00 80.94 101 PHE A O 1
ATOM 730 N N . ALA A 1 102 ? 5.106 -3.513 -8.978 1.00 79.75 102 ALA A N 1
ATOM 731 C CA . ALA A 1 102 ? 5.317 -3.597 -10.426 1.00 79.75 102 ALA A CA 1
ATOM 732 C C . ALA A 1 102 ? 6.046 -2.367 -10.998 1.00 79.75 102 ALA A C 1
ATOM 734 O O . ALA A 1 102 ? 6.913 -2.500 -11.864 1.00 79.75 102 ALA A O 1
ATOM 735 N N . GLY A 1 103 ? 5.717 -1.169 -10.507 1.00 80.69 103 GLY A N 1
ATOM 736 C CA . GLY A 1 103 ? 6.376 0.071 -10.908 1.00 80.69 103 GLY A CA 1
ATOM 737 C C . GLY A 1 103 ? 7.855 0.098 -10.521 1.00 80.69 103 GLY A C 1
ATOM 738 O O . GLY A 1 103 ? 8.684 0.498 -11.334 1.00 80.69 103 GLY A O 1
ATOM 739 N N . SER A 1 104 ? 8.198 -0.388 -9.324 1.00 82.50 104 SER A N 1
ATOM 740 C CA . SER A 1 104 ? 9.570 -0.361 -8.806 1.00 82.50 104 SER A CA 1
ATOM 741 C C . SER A 1 104 ? 10.534 -1.260 -9.595 1.00 82.50 104 SER A C 1
ATOM 743 O O . SER A 1 104 ? 11.651 -0.830 -9.898 1.00 82.50 104 SER A O 1
ATOM 745 N N . PHE A 1 105 ? 10.109 -2.460 -10.023 1.00 79.50 105 PHE A N 1
ATOM 746 C CA . PHE A 1 105 ? 10.942 -3.298 -10.907 1.00 79.50 105 PHE A CA 1
ATOM 747 C C . PHE A 1 105 ? 11.198 -2.619 -12.237 1.00 79.50 105 PHE A C 1
ATOM 749 O O . PHE A 1 105 ? 12.338 -2.549 -12.685 1.00 79.50 105 PHE A O 1
ATOM 756 N N . ARG A 1 106 ? 10.150 -2.074 -12.853 1.00 76.44 106 ARG A N 1
ATOM 757 C CA . ARG A 1 106 ? 10.269 -1.453 -14.172 1.00 76.44 106 ARG A CA 1
ATOM 758 C C . ARG A 1 106 ? 11.117 -0.198 -14.140 1.00 76.44 106 ARG A C 1
ATOM 760 O O . ARG A 1 106 ? 11.965 -0.041 -15.002 1.00 76.44 106 ARG A O 1
ATOM 767 N N . ASP A 1 107 ? 10.965 0.643 -13.118 1.00 79.50 107 ASP A N 1
ATOM 768 C CA . ASP A 1 107 ? 11.850 1.796 -12.925 1.00 79.50 107 ASP A CA 1
ATOM 769 C C . ASP A 1 107 ? 13.316 1.364 -12.724 1.00 79.50 107 ASP A C 1
ATOM 771 O O . ASP A 1 107 ? 14.226 2.115 -13.073 1.00 79.50 107 ASP A O 1
ATOM 775 N N . THR A 1 108 ? 13.565 0.168 -12.181 1.00 83.62 108 THR A N 1
ATOM 776 C CA . THR A 1 108 ? 14.918 -0.386 -12.021 1.00 83.62 108 THR A CA 1
ATOM 777 C C . THR A 1 108 ? 15.463 -0.917 -13.352 1.00 83.62 108 THR A C 1
ATOM 779 O O . THR A 1 108 ? 16.586 -0.584 -13.723 1.00 83.62 108 THR A O 1
ATOM 782 N N . LEU A 1 109 ? 14.665 -1.662 -14.119 1.00 81.06 109 LEU A N 1
ATOM 783 C CA . LEU A 1 109 ? 15.048 -2.160 -15.447 1.00 81.06 109 LEU A CA 1
ATOM 784 C C . LEU A 1 109 ? 15.260 -1.014 -16.454 1.00 81.06 109 LEU A C 1
ATOM 786 O O . LEU A 1 109 ? 16.273 -0.994 -17.149 1.00 81.06 109 LEU A O 1
ATOM 790 N N . ASP A 1 110 ? 14.388 0.001 -16.454 1.00 76.31 110 ASP A N 1
ATOM 791 C CA . ASP A 1 110 ? 14.498 1.204 -17.300 1.00 76.31 110 ASP A CA 1
ATOM 792 C C . ASP A 1 110 ? 15.792 1.995 -17.035 1.00 76.31 110 ASP A C 1
ATOM 794 O O . ASP A 1 110 ? 16.274 2.724 -17.902 1.00 76.31 110 ASP A O 1
ATOM 798 N N . ARG A 1 111 ? 16.374 1.866 -15.836 1.00 80.94 111 ARG A N 1
ATOM 799 C CA . ARG A 1 111 ? 17.658 2.487 -15.473 1.00 80.94 111 ARG A CA 1
ATOM 800 C C . ARG A 1 111 ? 18.876 1.670 -15.916 1.00 80.94 111 ARG A C 1
ATOM 802 O O . ARG A 1 111 ? 19.998 2.077 -15.624 1.00 80.94 111 ARG A O 1
ATOM 809 N N . GLY A 1 112 ? 18.672 0.554 -16.617 1.00 82.00 112 GLY A N 1
ATOM 810 C CA . GLY A 1 112 ? 19.733 -0.281 -17.186 1.00 82.00 112 GLY A CA 1
ATOM 811 C C . GLY A 1 112 ? 20.228 -1.400 -16.269 1.00 82.00 112 GLY A C 1
ATOM 812 O O . GLY A 1 112 ? 21.294 -1.959 -16.519 1.00 82.00 112 GLY A O 1
ATOM 813 N N . PHE A 1 113 ? 19.490 -1.736 -15.206 1.00 85.50 113 PHE A N 1
ATOM 814 C CA . PHE A 1 113 ? 19.810 -2.909 -14.393 1.00 85.50 113 PHE A CA 1
ATOM 815 C C . PHE A 1 113 ? 19.483 -4.199 -15.153 1.00 85.50 113 PHE A C 1
ATOM 817 O O . PHE A 1 113 ? 18.512 -4.269 -15.901 1.00 85.50 113 PHE A O 1
ATOM 824 N N . SER A 1 114 ? 20.294 -5.237 -14.944 1.00 85.81 114 SER A N 1
ATOM 825 C CA . SER A 1 114 ? 20.124 -6.526 -15.617 1.00 85.81 114 SER A CA 1
ATOM 826 C C . SER A 1 114 ? 18.853 -7.250 -15.161 1.00 85.81 114 SER A C 1
ATOM 828 O O . SER A 1 114 ? 18.598 -7.324 -13.955 1.00 85.81 114 SER A O 1
ATOM 830 N N . ASP A 1 115 ? 18.122 -7.848 -16.100 1.00 82.69 115 ASP A N 1
ATOM 831 C CA . ASP A 1 115 ? 16.891 -8.609 -15.855 1.00 82.69 115 ASP A CA 1
ATOM 832 C C . ASP A 1 115 ? 17.196 -10.023 -15.328 1.00 82.69 115 ASP A C 1
ATOM 834 O O . ASP A 1 115 ? 17.104 -11.022 -16.033 1.00 82.69 115 ASP A O 1
ATOM 838 N N . ASN A 1 116 ? 17.672 -10.096 -14.083 1.00 84.50 116 ASN A N 1
ATOM 839 C CA . ASN A 1 116 ? 18.115 -11.328 -13.432 1.00 84.50 116 ASN A CA 1
ATOM 840 C C . ASN A 1 116 ? 17.537 -11.436 -12.018 1.00 84.50 116 ASN A C 1
ATOM 842 O O . ASN A 1 116 ? 17.276 -10.424 -11.364 1.00 84.50 116 ASN A O 1
ATOM 846 N N . LEU A 1 117 ? 17.442 -12.664 -11.492 1.00 84.25 117 LEU A N 1
ATOM 847 C CA . LEU A 1 117 ? 16.885 -12.952 -10.160 1.00 84.25 117 LEU A CA 1
ATOM 848 C C . LEU A 1 117 ? 17.519 -12.118 -9.031 1.00 84.25 117 LEU A C 1
ATOM 850 O O . LEU A 1 117 ? 16.837 -11.760 -8.075 1.00 84.25 117 LEU A O 1
ATOM 854 N N . ALA A 1 118 ? 18.800 -11.759 -9.159 1.00 87.69 118 ALA A N 1
ATOM 855 C CA . ALA A 1 118 ? 19.486 -10.880 -8.214 1.00 87.69 118 ALA A CA 1
ATOM 856 C C . ALA A 1 118 ? 18.832 -9.486 -8.119 1.00 87.69 118 ALA A C 1
ATOM 858 O O . ALA A 1 118 ? 18.539 -9.026 -7.017 1.00 87.69 118 ALA A O 1
ATOM 859 N N . THR A 1 119 ? 18.540 -8.838 -9.253 1.00 86.62 119 THR A N 1
ATOM 860 C CA . THR A 1 119 ? 17.835 -7.543 -9.293 1.00 86.62 119 THR A CA 1
ATOM 861 C C . THR A 1 119 ? 16.447 -7.676 -8.681 1.00 86.62 119 THR A C 1
ATOM 863 O O . THR A 1 119 ? 16.042 -6.827 -7.882 1.00 86.62 119 THR A O 1
ATOM 866 N N . TYR A 1 120 ? 15.746 -8.776 -8.990 1.00 82.62 120 TYR A N 1
ATOM 867 C CA . TYR A 1 120 ? 14.411 -8.993 -8.448 1.00 82.62 120 TYR A CA 1
ATOM 868 C C . TYR A 1 120 ? 14.415 -9.152 -6.922 1.00 82.62 120 TYR A C 1
ATOM 870 O O . TYR A 1 120 ? 13.612 -8.544 -6.211 1.00 82.62 120 TYR A O 1
ATOM 878 N N . GLY A 1 121 ? 15.367 -9.935 -6.410 1.00 88.56 121 GLY A N 1
ATOM 879 C CA . GLY A 1 121 ? 15.563 -10.136 -4.978 1.00 88.56 121 GLY A CA 1
ATOM 880 C C . GLY A 1 121 ? 15.885 -8.834 -4.245 1.00 88.56 121 GLY A C 1
ATOM 881 O O . GLY A 1 121 ? 15.324 -8.583 -3.179 1.00 88.56 121 GLY A O 1
ATOM 882 N N . LEU A 1 122 ? 16.717 -7.965 -4.832 1.00 90.31 122 LEU A N 1
ATOM 883 C CA . LEU A 1 122 ? 17.064 -6.672 -4.235 1.00 90.31 122 LEU A CA 1
ATOM 884 C C . LEU A 1 122 ? 15.843 -5.756 -4.109 1.00 90.31 122 LEU A C 1
ATOM 886 O O . LEU A 1 122 ? 15.524 -5.329 -2.999 1.00 90.31 122 LEU A O 1
ATOM 890 N N . VAL A 1 123 ? 15.122 -5.499 -5.203 1.00 88.19 123 VAL A N 1
ATOM 891 C CA . VAL A 1 123 ? 13.935 -4.622 -5.185 1.00 88.19 123 VAL A CA 1
ATOM 892 C C . VAL A 1 123 ? 12.851 -5.185 -4.257 1.00 88.19 123 VAL A C 1
ATOM 894 O O . VAL A 1 123 ? 12.293 -4.443 -3.446 1.00 88.19 123 VAL A O 1
ATOM 897 N N . SER A 1 124 ? 12.610 -6.502 -4.289 1.00 86.56 124 SER A N 1
ATOM 898 C CA . SER A 1 124 ? 11.659 -7.147 -3.376 1.00 86.56 124 SER A CA 1
ATOM 899 C C . SER A 1 124 ? 12.075 -7.006 -1.911 1.00 86.56 124 SER A C 1
ATOM 901 O O . SER A 1 124 ? 11.227 -6.740 -1.064 1.00 86.56 124 SER A O 1
ATOM 903 N N . SER A 1 125 ? 13.363 -7.157 -1.591 1.00 91.12 125 SER A N 1
ATOM 904 C CA . SER A 1 125 ? 13.851 -7.051 -0.211 1.00 91.12 125 SER A CA 1
ATOM 905 C C . SER A 1 125 ? 13.722 -5.634 0.349 1.00 91.12 125 SER A C 1
ATOM 907 O O . SER A 1 125 ? 13.339 -5.470 1.509 1.00 91.12 125 SER A O 1
ATOM 909 N N . VAL A 1 126 ? 13.962 -4.607 -0.477 1.00 91.56 126 VAL A N 1
ATOM 910 C CA . VAL A 1 126 ? 13.749 -3.202 -0.103 1.00 91.56 126 VAL A CA 1
ATOM 911 C C . VAL A 1 126 ? 12.267 -2.961 0.166 1.00 91.56 126 VAL A C 1
ATOM 913 O O . VAL A 1 126 ? 11.925 -2.427 1.219 1.00 91.56 126 VAL A O 1
ATOM 916 N N . PHE A 1 127 ? 11.385 -3.434 -0.719 1.00 87.69 127 PHE A N 1
ATOM 917 C CA . PHE A 1 127 ? 9.940 -3.316 -0.536 1.00 87.69 127 PHE A CA 1
ATOM 918 C C . PHE A 1 127 ? 9.457 -3.988 0.760 1.00 87.69 127 PHE A C 1
ATOM 920 O O . PHE A 1 127 ? 8.773 -3.362 1.570 1.00 87.69 127 PHE A O 1
ATOM 927 N N . THR A 1 128 ? 9.847 -5.241 1.007 1.00 87.88 128 THR A N 1
ATOM 928 C CA . THR A 1 128 ? 9.467 -5.979 2.224 1.00 87.88 128 THR A CA 1
ATOM 929 C C . THR A 1 128 ? 10.048 -5.345 3.493 1.00 87.88 128 THR A C 1
ATOM 931 O O . THR A 1 128 ? 9.390 -5.347 4.537 1.00 87.88 128 THR A O 1
ATOM 934 N N . SER A 1 129 ? 11.241 -4.750 3.412 1.00 93.56 129 SER A N 1
ATOM 935 C CA . SER A 1 129 ? 11.848 -4.009 4.525 1.00 93.56 129 SER A CA 1
ATOM 936 C C . SER A 1 129 ? 11.054 -2.742 4.843 1.00 93.56 129 SER A C 1
ATOM 938 O O . SER A 1 129 ? 10.718 -2.501 6.003 1.00 93.56 129 SER A O 1
ATOM 940 N N . SER A 1 130 ? 10.678 -1.969 3.817 1.00 92.38 130 SER A N 1
ATOM 941 C CA . SER A 1 130 ? 9.800 -0.806 3.974 1.00 92.38 130 SER A CA 1
ATOM 942 C C . SER A 1 130 ? 8.441 -1.199 4.552 1.00 92.38 130 SER A C 1
ATOM 944 O O . SER A 1 130 ? 7.936 -0.520 5.445 1.00 92.38 130 SER A O 1
ATOM 946 N N . HIS A 1 131 ? 7.873 -2.323 4.104 1.00 88.19 131 HIS A N 1
ATOM 947 C CA . HIS A 1 131 ? 6.607 -2.835 4.620 1.00 88.19 131 HIS A CA 1
ATOM 948 C C . HIS A 1 131 ? 6.704 -3.240 6.098 1.00 88.19 131 HIS A C 1
ATOM 950 O O . HIS A 1 131 ? 5.858 -2.845 6.896 1.00 88.19 131 HIS A O 1
ATOM 956 N N . SER A 1 132 ? 7.766 -3.949 6.490 1.00 91.19 132 SER A N 1
ATOM 957 C CA . SER A 1 132 ? 8.015 -4.319 7.893 1.00 91.19 132 SER A CA 1
ATOM 958 C C . SER A 1 132 ? 8.204 -3.091 8.786 1.00 91.19 132 SER A C 1
ATOM 960 O O . SER A 1 132 ? 7.661 -3.029 9.887 1.00 91.19 132 SER A O 1
ATOM 962 N N . MET A 1 133 ? 8.922 -2.077 8.294 1.00 92.06 133 MET A N 1
ATOM 963 C CA . MET A 1 133 ? 9.086 -0.805 8.998 1.00 92.06 133 MET A CA 1
ATOM 964 C C . MET A 1 133 ? 7.740 -0.094 9.193 1.00 92.06 133 MET A C 1
ATOM 966 O O . MET A 1 133 ? 7.449 0.370 10.292 1.00 92.06 133 MET A O 1
ATOM 970 N N . GLY A 1 134 ? 6.886 -0.062 8.165 1.00 89.31 134 GLY A N 1
ATOM 971 C CA . GLY A 1 134 ? 5.528 0.480 8.266 1.00 89.31 134 GLY A CA 1
ATOM 972 C C . GLY A 1 134 ? 4.644 -0.303 9.241 1.00 89.31 134 GLY A C 1
ATOM 973 O O . GLY A 1 134 ? 3.949 0.301 10.054 1.00 89.31 134 GLY A O 1
ATOM 974 N N . ALA A 1 135 ? 4.722 -1.635 9.227 1.00 88.31 135 ALA A N 1
ATOM 975 C CA . ALA A 1 135 ? 3.987 -2.501 10.148 1.00 88.31 135 ALA A CA 1
ATOM 976 C C . ALA A 1 135 ? 4.425 -2.333 11.616 1.00 88.31 135 ALA A C 1
ATOM 978 O O . ALA A 1 135 ? 3.635 -2.588 12.521 1.00 88.31 135 ALA A O 1
ATOM 979 N N . PHE A 1 136 ? 5.655 -1.874 11.862 1.00 90.12 136 PHE A N 1
ATOM 980 C CA . PHE A 1 136 ? 6.149 -1.544 13.199 1.00 90.12 136 PHE A CA 1
ATOM 981 C C . PHE A 1 136 ? 5.771 -0.117 13.635 1.00 90.12 136 PHE A C 1
ATOM 983 O O . PHE A 1 136 ? 5.230 0.101 14.723 1.00 90.12 136 PHE A O 1
ATOM 990 N N . VAL A 1 137 ? 6.030 0.873 12.776 1.00 92.62 137 VAL A N 1
ATOM 991 C CA . VAL A 1 137 ? 5.815 2.296 13.082 1.00 92.62 137 VAL A CA 1
ATOM 992 C C . VAL A 1 137 ? 4.326 2.655 13.090 1.00 92.62 137 VAL A C 1
ATOM 994 O O . VAL A 1 137 ? 3.888 3.433 13.936 1.00 92.62 137 VAL A O 1
ATOM 997 N N . GLY A 1 138 ? 3.535 2.061 12.196 1.00 89.81 138 GLY A N 1
ATOM 998 C CA . GLY A 1 138 ? 2.111 2.345 12.021 1.00 89.81 138 GLY A CA 1
ATOM 999 C C . GLY A 1 138 ? 1.287 2.130 13.293 1.00 89.81 138 GLY A C 1
ATOM 1000 O O . GLY A 1 138 ? 0.676 3.089 13.761 1.00 89.81 138 GLY A O 1
ATOM 1001 N N . PRO A 1 139 ? 1.291 0.930 13.908 1.00 89.75 139 PRO A N 1
ATOM 1002 C CA . PRO A 1 139 ? 0.574 0.685 15.160 1.00 89.75 139 PRO A CA 1
ATOM 1003 C C . PRO A 1 139 ? 1.092 1.532 16.326 1.00 89.75 139 PRO A C 1
ATOM 1005 O O . PRO A 1 139 ? 0.298 1.980 17.148 1.00 89.75 139 PRO A O 1
ATOM 1008 N N . THR A 1 140 ? 2.402 1.794 16.377 1.00 90.88 140 THR A N 1
ATOM 1009 C CA . THR A 1 140 ? 3.023 2.612 17.429 1.00 90.88 140 THR A CA 1
ATOM 1010 C C . THR A 1 140 ? 2.512 4.055 17.385 1.00 90.88 140 THR A C 1
ATOM 1012 O O . THR A 1 140 ? 2.026 4.576 18.388 1.00 90.88 140 THR A O 1
ATOM 1015 N N . LEU A 1 141 ? 2.557 4.693 16.210 1.00 90.06 141 LEU A N 1
ATOM 1016 C CA . LEU A 1 141 ? 2.025 6.045 16.024 1.00 90.06 141 LEU A CA 1
ATOM 1017 C C . LEU A 1 141 ? 0.496 6.068 16.111 1.00 90.06 141 LEU A C 1
ATOM 1019 O O . LEU A 1 141 ? -0.064 6.994 16.688 1.00 90.06 141 LEU A O 1
ATOM 1023 N N . GLY A 1 142 ? -0.179 5.049 15.576 1.00 88.69 142 GLY A N 1
ATOM 1024 C CA . GLY A 1 142 ? -1.635 4.928 15.595 1.00 88.69 142 GLY A CA 1
ATOM 1025 C C . GLY A 1 142 ? -2.206 4.830 17.008 1.00 88.69 142 GLY A C 1
ATOM 1026 O O . GLY A 1 142 ? -3.190 5.503 17.300 1.00 88.69 142 GLY A O 1
ATOM 1027 N N . GLY A 1 143 ? -1.567 4.060 17.895 1.00 88.44 143 GLY A N 1
ATOM 1028 C CA . GLY A 1 143 ? -1.932 3.993 19.313 1.00 88.44 143 GLY A CA 1
ATOM 1029 C C . GLY A 1 143 ? -1.751 5.340 20.010 1.00 88.44 143 GLY A C 1
ATOM 1030 O O . GLY A 1 143 ? -2.680 5.845 20.630 1.00 88.44 143 GLY A O 1
ATOM 1031 N N . TYR A 1 144 ? -0.602 5.988 19.802 1.00 88.12 144 TYR A N 1
ATOM 1032 C CA . TYR A 1 144 ? -0.339 7.316 20.361 1.00 88.12 144 TYR A CA 1
ATOM 1033 C C . TYR A 1 144 ? -1.338 8.384 19.874 1.00 88.12 144 TYR A C 1
ATOM 1035 O O . TYR A 1 144 ? -1.837 9.190 20.661 1.00 88.12 144 TYR A O 1
ATOM 1043 N N . LEU A 1 145 ? -1.666 8.389 18.579 1.00 86.62 145 LEU A N 1
ATOM 1044 C CA . LEU A 1 145 ? -2.675 9.277 17.991 1.00 86.62 145 LEU A CA 1
ATOM 1045 C C . LEU A 1 145 ? -4.068 8.996 18.565 1.00 86.62 145 LEU A C 1
ATOM 1047 O O . LEU A 1 145 ? -4.811 9.931 18.866 1.00 86.62 145 LEU A O 1
ATOM 1051 N N . LEU A 1 146 ? -4.420 7.722 18.743 1.00 86.12 146 LEU A N 1
ATOM 1052 C CA . LEU A 1 146 ? -5.703 7.330 19.317 1.00 86.12 146 LEU A CA 1
ATOM 1053 C C . LEU A 1 146 ? -5.850 7.832 20.759 1.00 86.12 146 LEU A C 1
ATOM 1055 O O . LEU A 1 146 ? -6.909 8.358 21.100 1.00 86.12 146 LEU A O 1
ATOM 1059 N N . ASP A 1 147 ? -4.789 7.729 21.558 1.00 88.56 147 ASP A N 1
ATOM 1060 C CA . ASP A 1 147 ? -4.788 8.131 22.967 1.00 88.56 147 ASP A CA 1
ATOM 1061 C C . ASP A 1 147 ? -4.786 9.658 23.157 1.00 88.56 147 ASP A C 1
ATOM 1063 O O . ASP A 1 147 ? -5.343 10.161 24.131 1.00 88.56 147 ASP A O 1
ATOM 1067 N N . THR A 1 148 ? -4.175 10.414 22.236 1.00 88.81 148 THR A N 1
ATOM 1068 C CA . THR A 1 148 ? -3.989 11.872 22.380 1.00 88.81 148 THR A CA 1
ATOM 1069 C C . THR A 1 148 ? -5.065 12.710 21.697 1.00 88.81 148 THR A C 1
ATOM 1071 O O . THR A 1 148 ? -5.608 13.630 22.306 1.00 88.81 148 THR A O 1
ATOM 1074 N N . VAL A 1 149 ? -5.367 12.426 20.427 1.00 83.88 149 VAL A N 1
ATOM 1075 C CA . VAL A 1 149 ? -6.277 13.238 19.597 1.00 83.88 149 VAL A CA 1
ATOM 1076 C C . VAL A 1 149 ? -7.603 12.527 19.303 1.00 83.88 149 VAL A C 1
ATOM 1078 O O . VAL A 1 149 ? -8.527 13.126 18.747 1.00 83.88 149 VAL A O 1
ATOM 1081 N N . GLY A 1 150 ? -7.730 11.263 19.713 1.00 83.94 150 GLY A N 1
ATOM 1082 C CA . GLY A 1 150 ? -8.927 10.452 19.530 1.00 83.94 150 GLY A CA 1
ATOM 1083 C C . GLY A 1 150 ? -9.097 9.921 18.104 1.00 83.94 150 GLY A C 1
ATOM 1084 O O . GLY A 1 150 ? -8.423 10.326 17.155 1.00 83.94 150 GLY A O 1
ATOM 1085 N N . PHE A 1 151 ? -10.060 9.010 17.937 1.00 79.19 151 PHE A N 1
ATOM 1086 C CA . PHE A 1 151 ? -10.272 8.268 16.687 1.00 79.19 151 PHE A CA 1
ATOM 1087 C C . PHE A 1 151 ? -10.497 9.176 15.468 1.00 79.19 151 PHE A C 1
ATOM 1089 O O . PHE A 1 151 ? -9.890 8.974 14.420 1.00 79.19 151 PHE A O 1
ATOM 1096 N N . ARG A 1 152 ? -11.330 10.215 15.609 1.00 78.38 152 ARG A N 1
ATOM 1097 C CA . ARG A 1 152 ? -11.732 11.075 14.485 1.00 78.38 152 ARG A CA 1
ATOM 1098 C C . ARG A 1 152 ? -10.593 11.965 13.969 1.00 78.38 152 ARG A C 1
ATOM 1100 O O . ARG A 1 152 ? -10.522 12.218 12.773 1.00 78.38 152 ARG A O 1
ATOM 1107 N N . MET A 1 153 ? -9.705 12.438 14.844 1.00 78.56 153 MET A N 1
ATOM 1108 C CA . MET A 1 153 ? -8.530 13.211 14.420 1.00 78.56 153 MET A CA 1
ATOM 1109 C C . MET A 1 153 ? -7.396 12.294 13.954 1.00 78.56 153 MET A C 1
ATOM 1111 O O . MET A 1 153 ? -6.692 12.627 12.999 1.00 78.56 153 MET A O 1
ATOM 1115 N N . GLY A 1 154 ? -7.272 11.102 14.545 1.00 83.56 154 GLY A N 1
ATOM 1116 C CA . GLY A 1 154 ? -6.340 10.075 14.081 1.00 83.56 154 GLY A CA 1
ATOM 1117 C C . GLY A 1 154 ? -6.573 9.697 12.615 1.00 83.56 154 GLY A C 1
ATOM 1118 O O . GLY A 1 154 ? -5.630 9.687 11.826 1.00 83.56 154 GLY A O 1
ATOM 1119 N N . THR A 1 155 ? -7.829 9.491 12.202 1.00 83.44 155 THR A N 1
ATOM 1120 C CA . THR A 1 155 ? -8.153 9.196 10.793 1.00 83.44 155 THR A CA 1
ATOM 1121 C C . THR A 1 155 ? -7.850 10.366 9.857 1.00 83.44 155 THR A C 1
ATOM 1123 O O . THR A 1 155 ? -7.415 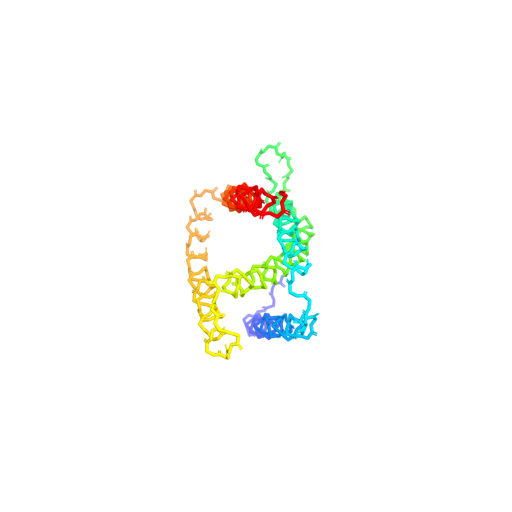10.139 8.730 1.00 83.44 155 THR A O 1
ATOM 1126 N N . THR A 1 156 ? -8.002 11.619 10.306 1.00 84.44 156 THR A N 1
ATOM 1127 C CA . THR A 1 156 ? -7.609 12.781 9.488 1.00 84.44 156 THR A CA 1
ATOM 1128 C C . THR A 1 156 ? -6.102 12.896 9.300 1.00 84.44 156 THR A C 1
ATOM 1130 O O . THR A 1 156 ? -5.664 13.237 8.205 1.00 84.44 156 THR A O 1
ATOM 1133 N N . ALA A 1 157 ? -5.299 12.560 10.313 1.00 86.12 157 ALA A N 1
ATOM 1134 C CA . ALA A 1 157 ? -3.844 12.541 10.184 1.00 86.12 157 ALA A CA 1
ATOM 1135 C C . ALA A 1 157 ? -3.386 11.492 9.154 1.00 86.12 157 ALA A C 1
ATOM 1137 O O . ALA A 1 157 ? -2.525 11.777 8.321 1.00 86.12 157 ALA A O 1
ATOM 1138 N N . LEU A 1 158 ? -4.018 10.312 9.151 1.00 87.00 158 LEU A N 1
ATOM 1139 C CA . LEU A 1 158 ? -3.773 9.275 8.141 1.00 87.00 158 LEU A CA 1
ATOM 1140 C C . LEU A 1 158 ? -4.167 9.738 6.731 1.00 87.00 158 LEU A C 1
ATOM 1142 O O . LEU A 1 158 ? -3.421 9.522 5.781 1.00 87.00 158 LEU A O 1
ATOM 1146 N N . LEU A 1 159 ? -5.302 10.428 6.594 1.00 88.06 159 LEU A N 1
ATOM 1147 C CA . LEU A 1 159 ? -5.740 10.988 5.315 1.00 88.06 159 LEU A CA 1
ATOM 1148 C C . LEU A 1 159 ? -4.770 12.057 4.787 1.00 88.06 159 LEU A C 1
ATOM 1150 O O . LEU A 1 159 ? -4.460 12.066 3.598 1.00 88.06 159 LEU A O 1
ATOM 1154 N N . VAL A 1 160 ? -4.248 12.925 5.659 1.00 89.19 160 VAL A N 1
ATOM 1155 C CA . VAL A 1 160 ? -3.215 13.905 5.283 1.00 89.19 160 VAL A CA 1
ATOM 1156 C C . VAL A 1 160 ? -1.947 13.201 4.799 1.00 89.19 160 VAL A C 1
ATOM 1158 O O . VAL A 1 160 ? -1.398 13.591 3.770 1.00 89.19 160 VAL A O 1
ATOM 1161 N N . ASN A 1 161 ? -1.507 12.143 5.486 1.00 87.62 161 ASN A N 1
ATOM 1162 C CA . ASN A 1 161 ? -0.350 11.353 5.062 1.00 87.62 161 ASN A CA 1
ATOM 1163 C C . ASN A 1 161 ? -0.536 10.752 3.655 1.00 87.62 161 ASN A C 1
ATOM 1165 O O . ASN A 1 161 ? 0.367 10.849 2.825 1.00 87.62 161 ASN A O 1
ATOM 1169 N N . GLU A 1 162 ? -1.714 10.199 3.354 1.00 88.69 162 GLU A N 1
ATOM 1170 C CA . GLU A 1 162 ? -2.020 9.661 2.020 1.00 88.69 162 GLU A CA 1
ATOM 1171 C C . GLU A 1 162 ? -2.035 10.745 0.933 1.00 88.69 162 GLU A C 1
ATOM 1173 O O . GLU A 1 162 ? -1.463 10.562 -0.142 1.00 88.69 162 GLU A O 1
ATOM 1178 N N . ILE A 1 163 ? -2.616 11.916 1.210 1.00 89.38 163 ILE A N 1
ATOM 1179 C CA . ILE A 1 163 ? -2.626 13.033 0.251 1.00 89.38 163 ILE A CA 1
ATOM 1180 C C . ILE A 1 163 ? -1.199 13.512 -0.053 1.00 89.38 163 ILE A C 1
ATOM 1182 O O . ILE A 1 163 ? -0.878 13.804 -1.210 1.00 89.38 163 ILE A O 1
ATOM 1186 N N . LEU A 1 164 ? -0.326 13.574 0.957 1.00 90.69 164 LEU A N 1
ATOM 1187 C CA . LEU A 1 164 ? 1.085 13.921 0.768 1.00 90.69 164 LEU A CA 1
ATOM 1188 C C . LEU A 1 164 ? 1.800 12.897 -0.122 1.00 90.69 164 LEU A C 1
ATOM 1190 O O . LEU A 1 164 ? 2.530 13.289 -1.034 1.00 90.69 164 LEU A O 1
ATOM 1194 N N . LEU A 1 165 ? 1.549 11.603 0.085 1.00 86.38 165 LEU A N 1
ATOM 1195 C CA . LEU A 1 165 ? 2.086 10.530 -0.755 1.00 86.38 165 LEU A CA 1
ATOM 1196 C C . LEU A 1 165 ? 1.640 10.663 -2.215 1.00 86.38 165 LEU A C 1
ATOM 1198 O O . LEU A 1 165 ? 2.487 10.645 -3.109 1.00 86.38 165 LEU A O 1
ATOM 1202 N N . ILE A 1 166 ? 0.342 10.868 -2.462 1.00 88.19 166 ILE A N 1
ATOM 1203 C CA . ILE A 1 166 ? -0.202 11.083 -3.814 1.00 88.19 166 ILE A CA 1
ATOM 1204 C C . ILE A 1 166 ? 0.450 12.299 -4.472 1.00 88.19 166 ILE A C 1
ATOM 1206 O O . ILE A 1 166 ? 0.838 12.242 -5.637 1.00 88.19 166 ILE A O 1
ATOM 1210 N N . SER A 1 167 ? 0.610 13.388 -3.721 1.00 88.31 167 SER A N 1
ATOM 1211 C CA . SER A 1 167 ? 1.213 14.626 -4.220 1.00 88.31 167 SER A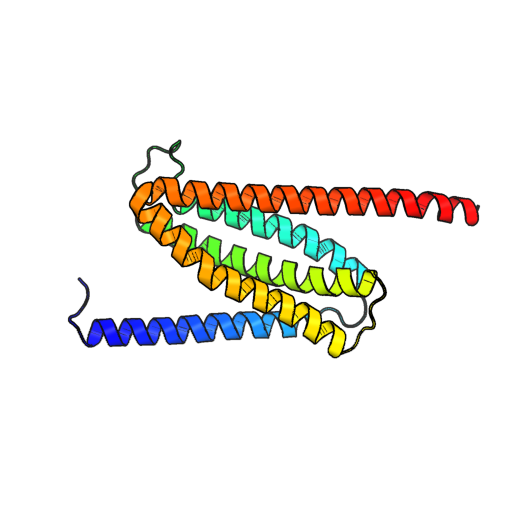 CA 1
ATOM 1212 C C . SER A 1 167 ? 2.672 14.410 -4.628 1.00 88.31 167 SER A C 1
ATOM 1214 O O . SER A 1 167 ? 3.066 14.769 -5.738 1.00 88.31 167 SER A O 1
ATOM 1216 N N . CYS A 1 168 ? 3.468 13.758 -3.777 1.00 88.81 168 CYS A N 1
ATOM 1217 C CA . CYS A 1 168 ? 4.852 13.396 -4.083 1.00 88.81 168 CYS A CA 1
ATOM 1218 C C . CYS A 1 168 ? 4.949 12.483 -5.313 1.00 88.81 168 CYS A C 1
ATOM 1220 O O . CYS A 1 168 ? 5.792 12.706 -6.183 1.00 88.81 168 CYS A O 1
ATOM 1222 N N . LEU A 1 169 ? 4.073 11.481 -5.416 1.00 83.88 169 LEU A N 1
ATOM 1223 C CA . LEU A 1 169 ? 4.064 10.527 -6.525 1.00 83.88 169 LEU A CA 1
ATOM 1224 C C . LEU A 1 169 ? 3.623 11.191 -7.840 1.00 83.88 169 LEU A C 1
ATOM 1226 O O . LEU A 1 169 ? 4.207 10.925 -8.892 1.00 83.88 169 LEU A O 1
ATOM 1230 N N . GLY A 1 170 ? 2.676 12.129 -7.774 1.00 85.31 170 GLY A N 1
ATOM 1231 C CA . GLY A 1 170 ? 2.268 12.978 -8.892 1.00 85.31 170 GLY A CA 1
ATOM 1232 C C . GLY A 1 170 ? 3.400 13.883 -9.384 1.00 85.31 170 GLY A C 1
ATOM 1233 O O . GLY A 1 170 ? 3.665 13.931 -10.584 1.00 85.31 170 GLY A O 1
ATOM 1234 N N . ILE A 1 171 ? 4.136 14.532 -8.474 1.00 87.38 171 ILE A N 1
ATOM 1235 C CA . ILE A 1 171 ? 5.317 15.348 -8.816 1.00 87.38 171 ILE A CA 1
ATOM 1236 C C . ILE A 1 171 ? 6.422 14.477 -9.430 1.00 87.38 171 ILE A C 1
ATOM 1238 O O . ILE A 1 171 ? 7.048 14.864 -10.422 1.00 87.38 171 ILE A O 1
ATOM 1242 N N . TYR A 1 172 ? 6.656 13.282 -8.884 1.00 83.94 172 TYR A N 1
ATOM 1243 C CA . TYR A 1 172 ? 7.624 12.332 -9.432 1.00 83.94 172 TYR A CA 1
ATOM 1244 C C . TYR A 1 172 ? 7.258 11.904 -10.861 1.00 83.94 172 TYR A C 1
ATOM 1246 O O . TYR A 1 172 ? 8.104 11.914 -11.757 1.00 83.94 172 TYR A O 1
ATOM 1254 N N . CYS A 1 173 ? 5.983 11.602 -11.112 1.00 79.25 173 CYS A N 1
ATOM 1255 C CA . CYS A 1 173 ? 5.513 11.253 -12.451 1.00 79.25 173 CYS A CA 1
ATOM 1256 C C . CYS A 1 173 ? 5.605 12.444 -13.416 1.00 79.25 173 CYS A C 1
ATOM 1258 O O . CYS A 1 173 ? 6.120 12.292 -14.524 1.00 79.25 173 CYS A O 1
ATOM 1260 N N . ALA A 1 174 ? 5.195 13.642 -12.987 1.00 79.69 174 ALA A N 1
ATOM 1261 C CA . ALA A 1 174 ? 5.273 14.857 -13.796 1.00 79.69 174 ALA A CA 1
ATOM 1262 C C . ALA A 1 174 ? 6.722 15.207 -14.176 1.00 79.69 174 ALA A C 1
ATOM 1264 O O . ALA A 1 174 ? 7.013 15.482 -15.340 1.00 79.69 174 ALA A O 1
ATOM 1265 N N . SER A 1 175 ? 7.655 15.129 -13.223 1.00 80.06 175 SER A N 1
ATOM 1266 C CA . SER A 1 175 ? 9.081 15.374 -13.479 1.00 80.06 175 SER A CA 1
ATOM 1267 C C . SER A 1 175 ? 9.701 14.324 -14.410 1.00 80.06 175 SER A C 1
ATOM 1269 O O . SER A 1 175 ? 10.478 14.685 -15.296 1.00 80.06 175 SER A O 1
ATOM 1271 N N . GLY A 1 176 ? 9.310 13.050 -14.296 1.00 71.75 176 GLY A N 1
ATOM 1272 C CA . GLY A 1 176 ? 9.712 11.991 -15.228 1.00 71.75 176 GLY A CA 1
ATOM 1273 C C . GLY A 1 176 ? 9.202 12.211 -16.659 1.00 71.75 176 GLY A C 1
ATOM 1274 O O . GLY A 1 176 ? 9.961 12.046 -17.619 1.00 71.75 176 GLY A O 1
ATOM 1275 N N . CYS A 1 177 ? 7.950 12.654 -16.813 1.00 65.12 177 CYS A N 1
ATOM 1276 C CA . CYS A 1 177 ? 7.372 13.022 -18.108 1.00 65.12 177 CYS A CA 1
ATOM 1277 C C . CYS A 1 177 ? 8.092 14.226 -18.736 1.00 65.12 177 CYS A C 1
ATOM 1279 O O . CYS A 1 177 ? 8.452 14.175 -19.914 1.00 65.12 177 CYS A O 1
ATOM 1281 N N . CYS A 1 178 ? 8.383 15.267 -17.948 1.00 61.66 178 CYS A N 1
ATOM 1282 C CA . CYS A 1 178 ? 9.161 16.422 -18.404 1.00 61.66 178 CYS A CA 1
ATOM 1283 C C . CYS A 1 178 ? 10.572 16.020 -18.864 1.00 61.66 178 CYS A C 1
ATOM 1285 O O . CYS A 1 178 ? 11.051 16.513 -19.886 1.00 61.66 178 CYS A O 1
ATOM 1287 N N . ARG A 1 179 ? 11.223 15.078 -18.166 1.00 65.38 179 ARG A N 1
ATOM 1288 C CA . ARG A 1 179 ? 12.566 14.597 -18.531 1.00 65.38 179 ARG A CA 1
ATOM 1289 C C . ARG A 1 179 ? 12.569 13.797 -19.838 1.00 65.38 179 ARG A C 1
ATOM 1291 O O . ARG A 1 179 ? 13.411 14.049 -20.693 1.00 65.38 179 ARG A O 1
ATOM 1298 N N . ARG A 1 180 ? 11.594 12.898 -20.041 1.00 59.50 180 ARG A N 1
ATOM 1299 C CA . ARG A 1 180 ? 11.440 12.136 -21.302 1.00 59.50 180 ARG A CA 1
ATOM 1300 C C . ARG A 1 180 ? 11.073 13.031 -22.495 1.00 59.50 180 ARG A C 1
ATOM 1302 O O . ARG A 1 180 ? 11.527 12.770 -23.607 1.00 59.50 180 ARG A O 1
ATOM 1309 N N . GLY A 1 181 ? 10.296 14.095 -22.278 1.00 55.25 181 GLY A N 1
ATOM 1310 C CA . GLY A 1 181 ? 10.006 15.102 -23.307 1.00 55.25 181 GLY A CA 1
ATOM 1311 C C . GLY A 1 181 ? 11.249 15.884 -23.749 1.00 55.25 181 GLY A C 1
ATOM 1312 O O . GLY A 1 181 ? 11.436 16.115 -24.944 1.00 55.25 181 GLY A O 1
ATOM 1313 N N . GLY A 1 182 ? 12.133 16.214 -22.801 1.00 54.84 182 GLY A N 1
ATOM 1314 C CA . GLY A 1 182 ? 13.407 16.884 -23.071 1.00 54.84 182 GLY A CA 1
ATOM 1315 C C . GLY A 1 182 ? 14.442 16.006 -23.783 1.00 54.84 182 GLY A C 1
ATOM 1316 O O . GLY A 1 182 ? 15.203 16.519 -24.593 1.00 54.84 182 GLY A O 1
ATOM 1317 N N . GLU A 1 183 ? 14.448 14.691 -23.542 1.00 55.41 183 GLU A N 1
ATOM 1318 C CA . GLU A 1 183 ? 15.393 13.743 -24.165 1.00 55.41 183 GLU A CA 1
ATOM 1319 C C . GLU A 1 183 ? 14.955 13.281 -25.573 1.00 55.41 183 GLU A C 1
ATOM 1321 O O . GLU A 1 183 ? 15.791 12.982 -26.426 1.00 55.41 183 GLU A O 1
ATOM 1326 N N . ARG A 1 184 ? 13.647 13.306 -25.884 1.00 53.00 184 ARG A N 1
ATOM 1327 C CA . ARG A 1 184 ? 13.134 13.038 -27.245 1.00 53.00 184 ARG A CA 1
ATOM 1328 C C . ARG A 1 184 ? 13.429 14.159 -28.247 1.00 53.00 184 ARG A C 1
ATOM 1330 O O . ARG A 1 184 ? 13.610 13.878 -29.430 1.00 53.00 184 ARG A O 1
ATOM 1337 N N . GLN A 1 185 ? 13.486 15.414 -27.801 1.00 54.38 185 GLN A N 1
ATOM 1338 C CA . GLN A 1 185 ? 13.774 16.574 -28.657 1.00 54.38 185 GLN A CA 1
ATOM 1339 C C . GLN A 1 185 ? 15.150 16.548 -29.357 1.00 54.38 185 GLN A C 1
ATOM 1341 O O . GLN A 1 185 ? 15.194 16.863 -30.547 1.00 54.38 185 GLN A O 1
ATOM 1346 N N . PRO A 1 186 ? 16.265 16.176 -28.699 1.00 51.25 186 PRO A N 1
ATOM 1347 C CA . PRO A 1 186 ? 17.560 16.058 -29.366 1.00 51.25 186 PRO A CA 1
ATOM 1348 C C . PRO A 1 186 ? 17.648 14.848 -30.308 1.00 51.25 186 PRO A C 1
ATOM 1350 O O . PRO A 1 186 ? 18.271 14.966 -31.358 1.00 51.25 186 PRO A O 1
ATOM 1353 N N . LEU A 1 187 ? 16.984 13.723 -30.007 1.00 53.34 187 LEU A N 1
ATOM 1354 C CA . LEU A 1 187 ? 16.982 12.543 -30.888 1.00 53.34 187 LEU A CA 1
ATOM 1355 C C . LEU A 1 187 ? 16.168 12.754 -32.173 1.00 53.34 187 LEU A C 1
ATOM 1357 O O . LEU A 1 187 ? 16.613 12.349 -33.240 1.00 53.34 187 LEU A O 1
ATOM 1361 N N . LEU A 1 188 ? 15.023 13.442 -32.110 1.00 52.19 188 LEU A N 1
ATOM 1362 C CA . LEU A 1 188 ? 14.260 13.805 -33.314 1.00 52.19 188 LEU A CA 1
ATOM 1363 C C . LEU A 1 188 ? 15.012 14.796 -34.212 1.00 52.19 188 LEU A C 1
ATOM 1365 O O . LEU A 1 188 ? 14.898 14.702 -35.426 1.00 52.19 188 LEU A O 1
ATOM 1369 N N . ARG A 1 189 ? 15.817 15.696 -33.631 1.00 53.06 189 ARG A N 1
ATOM 1370 C CA . ARG A 1 189 ? 16.696 16.608 -34.385 1.00 53.06 189 ARG A CA 1
ATOM 1371 C C . ARG A 1 189 ? 17.934 15.937 -34.982 1.00 53.06 189 ARG A C 1
ATOM 1373 O O . ARG A 1 189 ? 18.545 16.520 -35.861 1.00 53.06 189 ARG A O 1
ATOM 1380 N N . ALA A 1 190 ? 18.332 14.765 -34.490 1.00 54.22 190 ALA A N 1
ATOM 1381 C CA . ALA A 1 190 ? 19.456 14.001 -35.037 1.00 54.22 190 ALA A CA 1
ATOM 1382 C C . ALA A 1 190 ? 19.043 13.077 -36.201 1.00 54.22 190 ALA A C 1
ATOM 1384 O O . ALA A 1 190 ? 19.906 12.545 -36.893 1.00 54.22 190 ALA A O 1
ATOM 1385 N N . VAL A 1 191 ? 17.736 12.864 -36.390 1.00 57.03 191 VAL A N 1
ATOM 1386 C CA . VAL A 1 191 ? 17.156 11.983 -37.421 1.00 57.03 191 VAL A CA 1
ATOM 1387 C C . VAL A 1 191 ? 16.560 12.781 -38.598 1.00 57.03 191 VAL A C 1
ATOM 1389 O O . VAL A 1 191 ? 16.310 12.204 -39.654 1.00 57.03 191 VAL A O 1
ATOM 1392 N N . THR A 1 192 ? 16.360 14.094 -38.439 1.00 45.78 192 THR A N 1
ATOM 1393 C CA . THR A 1 192 ? 15.984 15.053 -39.501 1.00 45.78 192 THR A CA 1
ATOM 1394 C C . THR A 1 192 ? 17.188 15.840 -39.984 1.00 45.78 192 THR A C 1
ATOM 1396 O O . THR A 1 192 ? 17.329 16.005 -41.211 1.00 45.78 192 THR A O 1
#

Secondary structure (DSSP, 8-state):
-PPPTHHHHHHHHHHHHHHHHHHHHHHHHHHHHHHHH-SS-HHHHHHHHHHHHHHHHHHHHHHHHHHTT-TTS-----HHHHHHHHHHHHHHHHHHHHHHHHHHHHHHHTTT---SHHHHHHHHHHHHHHHHHHHHHHHHHHHHHHHHHHHHHHHHHHHHHHHHHHHHHHHHHHHHHHHHHHHHHHHHHHH-

InterPro domains:
  IPR036259 MFS transporter superfamily [G3DSA:1.20.1250.20] (45-174)
  IPR036259 MFS transporter superfamily [SSF103473] (54-153)
  IPR050930 Major Facilitator Superfamily Vesicular Transporter [PTHR23506] (51-179)

Sequence (192 aa):
MCPPGASFLGLAIATRIVEGVGTAGFQTAVFTIIAAEFPENLATAYYYTKELAIVACTILCASLLLLGPAPFLPMPTAVWSVMVALAIFGFGSGGTIVCSFAGSFRDTLDRGFSDNLATYGLVSSVFTSSHSMGAFVGPTLGGYLLDTVGFRMGTTALLVNEILLISCLGIYCASGCCRRGGERQPLLRAVT

Radius of gyration: 20.77 Å; chains: 1; bounding box: 42×38×67 Å

pLDDT: mean 79.42, std 11.35, range [45.78, 93.56]

Organism: Ixodes scapularis (NCBI:txid6945)